Protein AF-A0A4Q5B1Y4-F1 (afdb_monomer_lite)

Organism: NCBI:txid1690

Sequence (265 aa):
MRESAARFIEQHARPLELAQYRVFFAEDDPNEVVEALLPFQNADGGFGHAREPDNWNPDSTPITTNDALLRLYDAGALDLNSDTAKRIAQYLLSGTEFDPHAMRWRFAVSGNIDHPHAIWWERHGDGIFGWNPTVSLATFLVCMHAEGPWETLLAEAFDTLEQSGASSGDELTCFVFAWELLNREQIGGIIDVDQSRTAIIRAIDATVCRDTTRYSTEYVTMPSTFFRSADSPFLVASFMPLIQADLETLPARQTPDGGFDISWQ

Structure (mmCIF, N/CA/C/O backbone):
data_AF-A0A4Q5B1Y4-F1
#
_entry.id   AF-A0A4Q5B1Y4-F1
#
loop_
_atom_site.group_PDB
_atom_site.id
_atom_site.type_symbol
_atom_site.label_atom_id
_atom_site.label_alt_id
_atom_site.label_comp_id
_atom_site.label_asym_id
_atom_site.label_entity_id
_atom_site.label_seq_id
_atom_site.pdbx_PDB_ins_code
_atom_site.Cartn_x
_atom_site.Cartn_y
_atom_site.Cartn_z
_atom_site.occupancy
_atom_site.B_iso_or_equiv
_atom_site.auth_seq_id
_atom_site.auth_comp_id
_atom_site.auth_asym_id
_atom_site.auth_atom_id
_atom_site.pdbx_PDB_model_num
ATOM 1 N N . MET A 1 1 ? 12.589 0.212 -25.191 1.00 72.12 1 MET A N 1
ATOM 2 C CA . MET A 1 1 ? 12.327 0.039 -23.750 1.00 72.12 1 MET A CA 1
ATOM 3 C C . MET A 1 1 ? 10.843 0.120 -23.421 1.00 72.12 1 MET A C 1
ATOM 5 O O . MET A 1 1 ? 10.289 -0.892 -23.023 1.00 72.12 1 MET A O 1
ATOM 9 N N . ARG A 1 2 ? 10.172 1.268 -23.625 1.00 80.81 2 ARG A N 1
ATOM 10 C CA . ARG A 1 2 ? 8.736 1.398 -23.303 1.00 80.81 2 ARG A CA 1
ATOM 11 C C . ARG A 1 2 ? 7.851 0.440 -24.111 1.00 80.81 2 ARG A C 1
ATOM 13 O O . ARG A 1 2 ? 7.041 -0.257 -23.527 1.00 80.81 2 ARG A O 1
ATOM 20 N N . GLU A 1 3 ? 8.067 0.328 -25.421 1.00 86.69 3 GLU A N 1
ATOM 21 C CA . GLU A 1 3 ? 7.302 -0.593 -26.285 1.00 86.69 3 GLU A CA 1
ATOM 22 C C . GLU A 1 3 ? 7.577 -2.081 -26.004 1.00 86.69 3 GLU A C 1
ATOM 24 O O . GLU A 1 3 ? 6.710 -2.928 -26.199 1.00 86.69 3 GLU A O 1
ATOM 29 N N . SER A 1 4 ? 8.792 -2.434 -25.569 1.00 92.56 4 SER A N 1
ATOM 30 C CA . SER A 1 4 ? 9.113 -3.804 -25.150 1.00 92.56 4 SER A CA 1
ATOM 31 C C . SER A 1 4 ? 8.465 -4.134 -23.805 1.00 92.56 4 SER A C 1
ATOM 33 O O . SER A 1 4 ? 7.845 -5.183 -23.698 1.00 92.56 4 SER A O 1
ATOM 35 N N . ALA A 1 5 ? 8.519 -3.217 -22.833 1.00 92.88 5 ALA A N 1
ATOM 36 C CA . ALA A 1 5 ? 7.860 -3.385 -21.536 1.00 92.88 5 ALA A CA 1
ATOM 37 C C . ALA A 1 5 ? 6.332 -3.460 -21.673 1.00 92.88 5 ALA A C 1
ATOM 39 O O . ALA A 1 5 ? 5.710 -4.344 -21.096 1.00 92.88 5 ALA A O 1
ATOM 40 N N . ALA A 1 6 ? 5.737 -2.583 -22.488 1.00 92.56 6 ALA A N 1
ATOM 41 C CA . ALA A 1 6 ? 4.307 -2.597 -22.791 1.00 92.56 6 ALA A CA 1
ATOM 42 C C . ALA A 1 6 ? 3.858 -3.959 -23.338 1.00 92.56 6 ALA A C 1
ATOM 44 O O . ALA A 1 6 ? 2.951 -4.576 -22.789 1.00 92.56 6 ALA A O 1
ATOM 45 N N . ARG A 1 7 ? 4.555 -4.475 -24.361 1.00 94.12 7 ARG A N 1
ATOM 46 C CA . ARG A 1 7 ? 4.253 -5.796 -24.931 1.00 94.12 7 ARG A CA 1
ATOM 47 C C . ARG A 1 7 ? 4.429 -6.927 -23.924 1.00 94.12 7 ARG A C 1
ATOM 49 O O . ARG A 1 7 ? 3.631 -7.856 -23.938 1.00 94.12 7 ARG A O 1
ATOM 56 N N . PHE A 1 8 ? 5.447 -6.858 -23.066 1.00 95.56 8 PHE A N 1
ATOM 57 C CA . PHE A 1 8 ? 5.643 -7.849 -22.011 1.00 95.56 8 PHE A CA 1
ATOM 58 C C . PHE A 1 8 ? 4.449 -7.868 -21.046 1.00 95.56 8 PHE A C 1
ATOM 60 O O . PHE A 1 8 ? 3.885 -8.929 -20.790 1.00 95.56 8 PHE A O 1
ATOM 67 N N . ILE A 1 9 ? 4.008 -6.697 -20.574 1.00 94.94 9 ILE A N 1
ATOM 68 C CA . ILE A 1 9 ? 2.838 -6.566 -19.694 1.00 94.94 9 ILE A CA 1
ATOM 69 C C . ILE A 1 9 ? 1.580 -7.103 -20.387 1.00 94.94 9 ILE A C 1
ATOM 71 O O . ILE A 1 9 ? 0.889 -7.947 -19.827 1.00 94.94 9 ILE A O 1
ATOM 75 N N . GLU A 1 10 ? 1.314 -6.692 -21.627 1.00 93.56 10 GLU A N 1
ATOM 76 C CA . GLU A 1 10 ? 0.146 -7.139 -22.402 1.00 93.56 10 GLU A CA 1
ATOM 77 C C . GLU A 1 10 ? 0.094 -8.662 -22.617 1.00 93.56 10 GLU A C 1
ATOM 79 O O . GLU A 1 10 ? -0.992 -9.220 -22.775 1.00 93.56 10 GLU A O 1
ATOM 84 N N . GLN A 1 11 ? 1.247 -9.337 -22.636 1.00 95.00 11 GLN A N 1
ATOM 85 C CA . GLN A 1 11 ? 1.349 -10.777 -22.895 1.00 95.00 11 GLN A CA 1
ATOM 86 C C . GLN A 1 11 ? 1.436 -11.634 -21.628 1.00 95.00 11 GLN A C 1
ATOM 88 O O . GLN A 1 11 ? 1.040 -12.800 -21.668 1.00 95.00 11 GLN A O 1
ATOM 93 N N . HIS A 1 12 ? 1.967 -11.089 -20.530 1.00 95.69 12 HIS A N 1
ATOM 94 C CA . HIS A 1 12 ? 2.363 -11.879 -19.359 1.00 95.69 12 HIS A CA 1
ATOM 95 C C . HIS A 1 12 ? 1.774 -11.402 -18.030 1.00 95.69 12 HIS A C 1
ATOM 97 O O . HIS A 1 12 ? 1.782 -12.173 -17.069 1.00 95.69 12 HIS A O 1
ATOM 103 N N . ALA A 1 13 ? 1.276 -10.166 -17.939 1.00 95.00 13 ALA A N 1
ATOM 104 C CA . ALA A 1 13 ? 0.721 -9.661 -16.690 1.00 95.00 13 ALA A CA 1
ATOM 105 C C . ALA A 1 13 ? -0.544 -10.428 -16.287 1.00 95.00 13 ALA A C 1
ATOM 107 O O . ALA A 1 13 ? -1.344 -10.854 -17.127 1.00 95.00 13 ALA A O 1
ATOM 108 N N . ARG A 1 14 ? -0.759 -10.568 -14.975 1.00 95.19 14 ARG A N 1
ATOM 109 C CA . ARG A 1 14 ? -2.052 -11.032 -14.464 1.00 95.19 14 ARG A CA 1
ATOM 110 C C . ARG A 1 14 ? -3.113 -9.971 -14.791 1.00 95.19 14 ARG A C 1
ATOM 112 O O . ARG A 1 14 ? -2.761 -8.805 -14.989 1.00 95.19 14 ARG A O 1
ATOM 119 N N . PRO A 1 15 ? -4.408 -10.332 -14.798 1.00 95.25 15 PRO A N 1
ATOM 120 C CA . PRO A 1 15 ? -5.477 -9.390 -15.132 1.00 95.25 15 PRO A CA 1
ATOM 121 C C . PRO A 1 15 ? -5.412 -8.065 -14.358 1.00 95.25 15 PRO A C 1
ATOM 123 O O . PRO A 1 15 ? -5.652 -7.012 -14.937 1.00 95.25 15 PRO A O 1
ATOM 126 N N . LEU A 1 16 ? -5.019 -8.109 -13.082 1.00 95.75 16 LEU A N 1
ATOM 127 C CA . LEU A 1 16 ? -4.901 -6.926 -12.236 1.00 95.75 16 LEU A CA 1
ATOM 128 C C . LEU A 1 16 ? -3.774 -5.978 -12.666 1.00 95.75 16 LEU A C 1
ATOM 130 O O . LEU A 1 16 ? -4.031 -4.796 -12.877 1.00 95.75 16 LEU A O 1
ATOM 134 N N . GLU A 1 17 ? -2.539 -6.466 -12.824 1.00 95.19 17 GLU A N 1
ATOM 135 C CA . GLU A 1 17 ? -1.433 -5.619 -13.295 1.00 95.19 17 GLU A CA 1
ATOM 136 C C . GLU A 1 17 ? -1.678 -5.092 -14.718 1.00 95.19 17 GLU A C 1
ATOM 138 O O . GLU A 1 17 ? -1.293 -3.964 -15.026 1.00 95.19 17 GLU A O 1
ATOM 143 N N . LEU A 1 18 ? -2.352 -5.870 -15.575 1.00 95.25 18 LEU A N 1
ATOM 144 C CA . LEU A 1 18 ? -2.746 -5.414 -16.908 1.00 95.25 18 LEU A CA 1
ATOM 145 C C . LEU A 1 18 ? -3.760 -4.261 -16.840 1.00 95.25 18 LEU A C 1
ATOM 147 O O . LEU A 1 18 ? -3.587 -3.265 -17.542 1.00 95.25 18 LEU A O 1
ATOM 151 N N . ALA A 1 19 ? -4.782 -4.373 -15.986 1.00 95.62 19 ALA A N 1
ATOM 152 C CA . ALA A 1 19 ? -5.759 -3.308 -15.761 1.00 95.62 19 ALA A CA 1
ATOM 153 C C . ALA A 1 19 ? -5.089 -2.043 -15.201 1.00 95.62 19 ALA A C 1
ATOM 155 O O . ALA A 1 19 ? -5.319 -0.945 -15.699 1.00 95.62 19 ALA A O 1
ATOM 156 N N . GLN A 1 20 ? -4.179 -2.186 -14.232 1.00 94.12 20 GLN A N 1
ATOM 157 C CA . GLN A 1 20 ? -3.415 -1.053 -13.703 1.00 94.12 20 GLN A CA 1
ATOM 158 C C . GLN A 1 20 ? -2.571 -0.378 -14.788 1.00 94.12 20 GLN A C 1
ATOM 160 O O . GLN A 1 20 ? -2.594 0.843 -14.912 1.00 94.12 20 GLN A O 1
ATOM 165 N N . TYR A 1 21 ? -1.856 -1.152 -15.611 1.00 93.62 21 TYR A N 1
ATOM 166 C CA . TYR A 1 21 ? -1.080 -0.608 -16.726 1.00 93.62 21 TYR A CA 1
ATOM 167 C C . TYR A 1 21 ? -1.946 0.220 -17.685 1.00 93.62 21 TYR A C 1
ATOM 169 O O . TYR A 1 21 ? -1.545 1.315 -18.083 1.00 93.62 21 TYR A O 1
ATOM 177 N N . ARG A 1 22 ? -3.142 -0.271 -18.022 1.00 92.31 22 ARG A N 1
ATOM 178 C CA . ARG A 1 22 ? -4.099 0.448 -18.871 1.00 92.31 22 ARG A CA 1
ATOM 179 C C . ARG A 1 22 ? -4.566 1.755 -18.245 1.00 92.31 22 ARG A C 1
ATOM 181 O O . ARG A 1 22 ? -4.483 2.793 -18.890 1.00 92.31 22 ARG A O 1
ATOM 188 N N . VAL A 1 23 ? -4.951 1.739 -16.973 1.00 91.88 23 VAL A N 1
ATOM 189 C CA . VAL A 1 23 ? -5.357 2.961 -16.263 1.00 91.88 23 VAL A CA 1
ATOM 190 C C . VAL A 1 23 ? -4.216 3.987 -16.231 1.00 91.88 23 VAL A C 1
ATOM 192 O O . VAL A 1 23 ? -4.425 5.155 -16.546 1.00 91.88 23 VAL A O 1
ATOM 195 N N . PHE A 1 24 ? -2.984 3.560 -15.934 1.00 88.62 24 PHE A N 1
ATOM 196 C CA . PHE A 1 24 ? -1.847 4.480 -15.813 1.00 88.62 24 PHE A CA 1
ATOM 197 C C . PHE A 1 24 ? -1.325 5.037 -17.140 1.00 88.62 24 PHE A C 1
ATOM 199 O O . PHE A 1 24 ? -0.807 6.153 -17.165 1.00 88.62 24 PHE A O 1
ATOM 206 N N . PHE A 1 25 ? -1.388 4.266 -18.229 1.00 86.81 25 PHE A N 1
ATOM 207 C CA . PHE A 1 25 ? -0.719 4.628 -19.485 1.00 86.81 25 PHE A CA 1
ATOM 208 C C . PHE A 1 25 ? -1.641 4.756 -20.696 1.00 86.81 25 PHE A C 1
ATOM 210 O O . PHE A 1 25 ? -1.203 5.325 -21.699 1.00 86.81 25 PHE A O 1
ATOM 217 N N . ALA A 1 26 ? -2.863 4.230 -20.623 1.00 75.50 26 ALA A N 1
ATOM 218 C CA . ALA A 1 26 ? -3.863 4.286 -21.686 1.00 75.50 26 ALA A CA 1
ATOM 219 C C . ALA A 1 26 ? -5.092 5.143 -21.324 1.00 75.50 26 ALA A C 1
ATOM 221 O O . ALA A 1 26 ? -5.954 5.311 -22.180 1.00 75.50 26 ALA A O 1
ATOM 222 N N . GLU A 1 27 ? -5.137 5.729 -20.117 1.00 75.62 27 GLU A N 1
ATOM 223 C CA . GLU A 1 27 ? -6.248 6.571 -19.628 1.00 75.62 27 GLU A CA 1
ATOM 224 C C . GLU A 1 27 ? -7.611 5.844 -19.650 1.00 75.62 27 GLU A C 1
ATOM 226 O O . GLU A 1 27 ? -8.659 6.459 -19.854 1.00 75.62 27 GLU A O 1
ATOM 231 N N . ASP A 1 28 ? -7.584 4.523 -19.443 1.00 83.56 28 ASP A N 1
ATOM 232 C CA . ASP A 1 28 ? -8.778 3.675 -19.359 1.00 83.56 28 ASP A CA 1
ATOM 233 C C . ASP A 1 28 ? -9.526 3.849 -18.019 1.00 83.56 28 ASP A C 1
ATOM 235 O O . ASP A 1 28 ? -9.040 4.486 -17.080 1.00 83.56 28 ASP A O 1
ATOM 239 N N . ASP A 1 29 ? -10.735 3.282 -17.932 1.00 90.62 29 ASP A N 1
ATOM 240 C CA . ASP A 1 29 ? -11.618 3.392 -16.765 1.00 90.62 29 ASP A CA 1
ATOM 241 C C . ASP A 1 29 ? -10.994 2.734 -15.510 1.00 90.62 29 ASP A C 1
ATOM 243 O O . ASP A 1 29 ? -10.767 1.517 -15.511 1.00 90.62 29 ASP A O 1
ATOM 247 N N . PRO A 1 30 ? -10.783 3.482 -14.403 1.00 92.56 30 PRO A N 1
ATOM 248 C CA . PRO A 1 30 ? -10.354 2.933 -13.113 1.00 92.56 30 PRO A CA 1
ATOM 249 C C . PRO A 1 30 ? -11.170 1.731 -12.616 1.00 92.56 30 PRO A C 1
ATOM 251 O O . PRO A 1 30 ? -10.648 0.900 -11.868 1.00 92.56 30 PRO A O 1
ATOM 254 N N . ASN A 1 31 ? -12.432 1.590 -13.039 1.00 91.69 31 ASN A N 1
ATOM 255 C CA . ASN A 1 31 ? -13.266 0.442 -12.681 1.00 91.69 31 ASN A CA 1
ATOM 256 C C . ASN A 1 31 ? -12.703 -0.904 -13.166 1.00 91.69 31 ASN A C 1
ATOM 258 O O . ASN A 1 31 ? -12.958 -1.913 -12.507 1.00 91.69 31 ASN A O 1
ATOM 262 N N . GLU A 1 32 ? -11.889 -0.949 -14.232 1.00 94.38 32 GLU A N 1
ATOM 263 C CA . GLU A 1 32 ? -11.237 -2.198 -14.670 1.00 94.38 32 GLU A CA 1
ATOM 264 C C . GLU A 1 32 ? -10.367 -2.804 -13.554 1.00 94.38 32 GLU A C 1
ATOM 266 O O . GLU A 1 32 ? -10.284 -4.026 -13.406 1.00 94.38 32 GLU A O 1
ATOM 271 N N . VAL A 1 33 ? -9.755 -1.962 -12.712 1.00 96.31 33 VAL A N 1
ATOM 272 C CA . VAL A 1 33 ? -8.953 -2.413 -11.564 1.00 96.31 33 VAL A CA 1
ATOM 273 C C . VAL A 1 33 ? -9.840 -3.003 -10.469 1.00 96.31 33 VAL A C 1
ATOM 275 O O . VAL A 1 33 ? -9.468 -4.007 -9.860 1.00 96.31 33 VAL A O 1
ATOM 278 N N . VAL A 1 34 ? -11.029 -2.436 -10.242 1.00 96.38 34 VAL A N 1
ATOM 279 C CA . VAL A 1 34 ? -12.008 -2.995 -9.296 1.00 96.38 34 VAL A CA 1
ATOM 280 C C . VAL A 1 34 ? -12.442 -4.380 -9.762 1.00 96.38 34 VAL A C 1
ATOM 282 O O . VAL A 1 34 ? -12.366 -5.337 -8.994 1.00 96.38 34 VAL A O 1
ATOM 285 N N . GLU A 1 35 ? -12.847 -4.507 -11.026 1.00 96.31 35 GLU A N 1
ATOM 286 C CA . GLU A 1 35 ? -13.294 -5.775 -11.608 1.00 96.31 35 GLU A CA 1
ATOM 287 C C . GLU A 1 35 ? -12.209 -6.854 -11.534 1.00 96.31 35 GLU A C 1
ATOM 289 O O . GLU A 1 35 ? -12.493 -7.993 -11.157 1.00 96.31 35 GLU A O 1
ATOM 294 N N . ALA A 1 36 ? -10.956 -6.492 -11.819 1.00 96.94 36 ALA A N 1
ATOM 295 C CA . ALA A 1 36 ? -9.822 -7.404 -11.729 1.00 96.94 36 ALA A CA 1
ATOM 296 C C . ALA A 1 36 ? -9.457 -7.796 -10.283 1.00 96.94 36 ALA A C 1
ATOM 298 O O . ALA A 1 36 ? -8.851 -8.850 -10.079 1.00 96.94 36 ALA A O 1
ATOM 299 N N . LEU A 1 37 ? -9.820 -6.983 -9.282 1.00 96.94 37 LEU A N 1
ATOM 300 C CA . LEU A 1 37 ? -9.603 -7.278 -7.862 1.00 96.94 37 LEU A CA 1
ATOM 301 C C . LEU A 1 37 ? -10.660 -8.213 -7.270 1.00 96.94 37 LEU A C 1
ATOM 303 O O . LEU A 1 37 ? -10.334 -9.010 -6.391 1.00 96.94 37 LEU A O 1
ATOM 307 N N . LEU A 1 38 ? -11.911 -8.139 -7.729 1.00 96.56 38 LEU A N 1
ATOM 308 C CA . LEU A 1 38 ? -13.027 -8.889 -7.139 1.00 96.56 38 LEU A CA 1
ATOM 309 C C . LEU A 1 38 ? -12.792 -10.406 -6.994 1.00 96.56 38 LEU A C 1
ATOM 311 O O . LEU A 1 38 ? -13.184 -10.940 -5.954 1.00 96.56 38 LEU A O 1
ATOM 315 N N . PRO A 1 39 ? -12.142 -11.118 -7.940 1.00 97.38 39 PRO A N 1
ATOM 316 C CA . PRO A 1 39 ? -11.848 -12.546 -7.786 1.00 97.38 39 PRO A CA 1
ATOM 317 C C . PRO A 1 39 ? -10.971 -12.895 -6.576 1.00 97.38 39 PRO A C 1
ATOM 319 O O . PRO A 1 39 ? -10.947 -14.049 -6.160 1.00 97.38 39 PRO A O 1
ATOM 322 N N . PHE A 1 40 ? -10.255 -11.918 -6.019 1.00 98.00 40 PHE A N 1
ATOM 323 C CA . PHE A 1 40 ? -9.389 -12.093 -4.858 1.00 98.00 40 PHE A CA 1
ATOM 324 C C . PHE A 1 40 ? -10.071 -11.741 -3.526 1.00 98.00 40 PHE A C 1
ATOM 326 O O . PHE A 1 40 ? -9.478 -11.971 -2.471 1.00 98.00 40 PHE A O 1
ATOM 333 N N . GLN A 1 41 ? -11.283 -11.168 -3.551 1.00 98.38 41 GLN A N 1
ATOM 334 C CA . GLN A 1 41 ? -12.001 -10.759 -2.344 1.00 98.38 41 GLN A CA 1
ATOM 335 C C . GLN A 1 41 ? -12.838 -11.911 -1.775 1.00 98.38 41 GLN A C 1
ATOM 337 O O . GLN A 1 41 ? -13.814 -12.361 -2.384 1.00 98.38 41 GLN A O 1
ATOM 342 N N . ASN A 1 42 ? -12.515 -12.329 -0.557 1.00 98.62 42 ASN A N 1
ATOM 343 C CA . ASN A 1 42 ? -13.207 -13.389 0.163 1.00 98.62 42 ASN A CA 1
ATOM 344 C C . ASN A 1 42 ? -14.582 -12.955 0.688 1.00 98.62 42 ASN A C 1
ATOM 346 O O . ASN A 1 42 ? -14.943 -11.774 0.730 1.00 98.62 42 ASN A O 1
ATOM 350 N N . ALA A 1 43 ? -15.377 -13.937 1.118 1.00 98.00 43 ALA A N 1
ATOM 351 C CA . ALA A 1 43 ? -16.727 -13.713 1.638 1.00 98.00 43 ALA A CA 1
ATOM 352 C C . ALA A 1 43 ? -16.764 -12.820 2.895 1.00 98.00 43 ALA A C 1
ATOM 354 O O . ALA A 1 43 ? -17.755 -12.126 3.113 1.00 98.00 43 ALA A O 1
ATOM 355 N N . ASP A 1 44 ? -15.693 -12.810 3.692 1.00 98.12 44 ASP A N 1
ATOM 356 C CA . ASP A 1 44 ? -15.535 -11.941 4.867 1.00 98.12 44 ASP A CA 1
ATOM 357 C C . ASP A 1 44 ? -15.188 -10.482 4.514 1.00 98.12 44 ASP A C 1
ATOM 359 O O . ASP A 1 44 ? -15.255 -9.612 5.379 1.00 98.12 44 ASP A O 1
ATOM 363 N N . GLY A 1 45 ? -14.877 -10.216 3.241 1.00 98.44 45 GLY A N 1
ATOM 364 C CA . GLY A 1 45 ? -14.563 -8.901 2.691 1.00 98.44 45 GLY A CA 1
ATOM 365 C C . GLY A 1 45 ? -13.072 -8.576 2.593 1.00 98.44 45 GLY A C 1
ATOM 366 O O . GLY A 1 45 ? -12.725 -7.588 1.939 1.00 98.44 45 GLY A O 1
ATOM 367 N N . GLY A 1 46 ? -12.203 -9.405 3.177 1.00 98.50 46 GLY A N 1
ATOM 368 C CA . GLY A 1 46 ? -10.755 -9.291 3.033 1.00 98.50 46 GLY A CA 1
ATOM 369 C C . GLY A 1 46 ? -10.265 -9.906 1.723 1.00 98.50 46 GLY A C 1
ATOM 370 O O . GLY A 1 46 ? -11.052 -10.423 0.927 1.00 98.50 46 GLY A O 1
ATOM 371 N N . PHE A 1 47 ? -8.959 -9.824 1.480 1.00 98.56 47 PHE A N 1
ATOM 372 C CA . PHE A 1 47 ? -8.336 -10.316 0.249 1.00 98.56 47 PHE A CA 1
ATOM 373 C C . PHE A 1 47 ? -7.316 -11.423 0.517 1.00 98.56 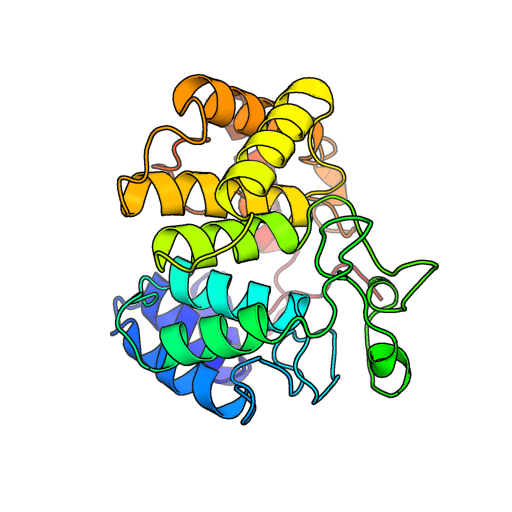47 PHE A C 1
ATOM 375 O O . PHE A 1 47 ? -6.569 -11.356 1.493 1.00 98.56 47 PHE A O 1
ATOM 382 N N . GLY A 1 48 ? -7.264 -12.390 -0.401 1.00 97.31 48 GLY A N 1
ATOM 383 C CA . GLY A 1 48 ? -6.355 -13.540 -0.395 1.00 97.31 48 GLY A CA 1
ATOM 384 C C . GLY A 1 48 ? -6.061 -14.026 -1.820 1.00 97.31 48 GLY A C 1
ATOM 385 O O . GLY A 1 48 ? -6.042 -13.240 -2.763 1.00 97.31 48 GLY A O 1
ATOM 386 N N . HIS A 1 49 ? -5.852 -15.328 -1.998 1.00 96.50 49 HIS A N 1
ATOM 387 C CA . HIS A 1 49 ? -5.722 -16.003 -3.303 1.00 96.50 49 HIS A CA 1
ATOM 388 C C . HIS A 1 49 ? -4.532 -15.537 -4.160 1.00 96.50 49 HIS A C 1
ATOM 390 O O . HIS A 1 49 ? -4.680 -15.282 -5.355 1.00 96.50 49 HIS A O 1
ATOM 396 N N . ALA A 1 50 ? -3.340 -15.443 -3.559 1.00 93.62 50 ALA A N 1
ATOM 397 C CA . ALA A 1 50 ? -2.114 -15.000 -4.241 1.00 93.62 50 ALA A CA 1
ATOM 398 C C . ALA A 1 50 ? -2.211 -13.589 -4.844 1.00 93.62 50 ALA A C 1
ATOM 400 O O . ALA A 1 50 ? -1.516 -13.250 -5.805 1.00 93.62 50 ALA A O 1
ATOM 401 N N . ARG A 1 51 ? -3.110 -12.760 -4.309 1.00 94.94 51 ARG A N 1
ATOM 402 C CA . ARG A 1 51 ? -3.315 -11.394 -4.783 1.00 94.94 51 ARG A CA 1
ATOM 403 C C . ARG A 1 51 ? -2.074 -10.532 -4.556 1.00 94.94 51 ARG A C 1
ATOM 405 O O . ARG A 1 51 ? -1.626 -9.872 -5.495 1.00 94.94 51 ARG A O 1
ATOM 412 N N . GLU A 1 52 ? -1.485 -10.645 -3.368 1.00 92.44 52 GLU A N 1
ATOM 413 C CA . GLU A 1 52 ? -0.084 -10.294 -3.128 1.00 92.44 52 GLU A CA 1
ATOM 414 C C . GLU A 1 52 ? 0.788 -11.394 -3.778 1.00 92.44 52 GLU A C 1
ATOM 416 O O . GLU A 1 52 ? 0.719 -12.545 -3.340 1.00 92.44 52 GLU A O 1
ATOM 421 N N . PRO A 1 53 ? 1.498 -11.117 -4.892 1.00 90.31 53 PRO A N 1
ATOM 422 C CA . PRO A 1 53 ? 2.109 -12.147 -5.741 1.00 90.31 53 PRO A CA 1
ATOM 423 C C . PRO A 1 53 ? 3.126 -13.059 -5.045 1.00 90.31 53 PRO A C 1
ATOM 425 O O . PRO A 1 53 ? 3.331 -14.188 -5.501 1.00 90.31 53 PRO A O 1
ATOM 428 N N . ASP A 1 54 ? 3.753 -12.599 -3.967 1.00 92.69 54 ASP A N 1
ATOM 429 C CA . ASP A 1 54 ? 4.741 -13.356 -3.199 1.00 92.69 54 ASP A CA 1
ATOM 430 C C . ASP A 1 54 ? 4.149 -14.043 -1.946 1.00 92.69 54 ASP A C 1
ATOM 432 O O . ASP A 1 54 ? 4.898 -14.637 -1.172 1.00 92.69 54 ASP A O 1
ATOM 436 N N . ASN A 1 55 ? 2.818 -14.037 -1.766 1.00 95.25 55 ASN A N 1
ATOM 437 C CA . ASN A 1 55 ? 2.109 -14.775 -0.714 1.00 95.25 55 ASN A CA 1
ATOM 438 C C . ASN A 1 55 ? 0.838 -15.460 -1.240 1.00 95.25 55 ASN A C 1
ATOM 440 O O . ASN A 1 55 ? -0.172 -14.816 -1.517 1.00 95.25 55 ASN A O 1
ATOM 444 N N . TRP A 1 56 ? 0.852 -16.792 -1.324 1.00 96.50 56 TRP A N 1
ATOM 445 C CA . TRP A 1 56 ? -0.239 -17.575 -1.916 1.00 96.50 56 TRP A CA 1
ATOM 446 C C . TRP A 1 56 ? -1.320 -18.000 -0.922 1.00 96.50 56 TRP A C 1
ATOM 448 O O . TRP A 1 56 ? -2.172 -18.824 -1.266 1.00 96.50 56 TRP A O 1
ATOM 458 N N . ASN A 1 57 ? -1.309 -17.449 0.292 1.00 97.31 57 ASN A N 1
ATOM 459 C CA . ASN A 1 57 ? -2.357 -17.691 1.270 1.00 97.31 57 ASN A CA 1
ATOM 460 C C . ASN A 1 57 ? -3.746 -17.348 0.671 1.00 97.31 57 ASN A C 1
ATOM 462 O O . ASN A 1 57 ? -3.960 -16.222 0.204 1.00 97.31 57 ASN A O 1
ATOM 466 N N . PRO A 1 58 ? -4.686 -18.314 0.597 1.00 97.75 58 PRO A N 1
ATOM 467 C CA . PRO A 1 58 ? -6.026 -18.077 0.077 1.00 97.75 58 PRO A CA 1
ATOM 468 C C . PRO A 1 58 ? -6.902 -17.286 1.055 1.00 97.75 58 PRO A C 1
ATOM 470 O O . PRO A 1 58 ? -7.859 -16.647 0.617 1.00 97.75 58 PRO A O 1
ATOM 473 N N . ASP A 1 59 ? -6.581 -17.314 2.346 1.00 98.12 59 ASP A N 1
ATOM 474 C CA . ASP A 1 59 ? -7.369 -16.661 3.380 1.00 98.12 59 ASP A CA 1
ATOM 475 C C . ASP A 1 59 ? -7.135 -15.148 3.395 1.00 98.12 59 ASP A C 1
ATOM 477 O O . ASP A 1 59 ? -6.116 -14.629 2.930 1.00 98.12 59 ASP A O 1
ATOM 481 N N . SER A 1 60 ? -8.102 -14.423 3.952 1.00 98.44 60 SER A N 1
ATOM 482 C CA . SER A 1 60 ? -8.011 -12.977 4.111 1.00 98.44 60 SER A CA 1
ATOM 483 C C . SER A 1 60 ? -6.942 -12.597 5.127 1.00 98.44 60 SER A C 1
ATOM 485 O O . SER A 1 60 ? -7.061 -12.914 6.313 1.00 98.44 60 SER A O 1
ATOM 487 N N . THR A 1 61 ? -5.936 -11.838 4.692 1.00 98.19 61 THR A N 1
ATOM 488 C CA . THR A 1 61 ? -4.902 -11.296 5.587 1.00 98.19 61 THR A CA 1
ATOM 489 C C . THR A 1 61 ? -4.905 -9.763 5.589 1.00 98.19 61 THR A C 1
ATOM 491 O O . THR A 1 61 ? -5.296 -9.146 4.585 1.00 98.19 61 THR A O 1
ATOM 494 N N . PRO A 1 62 ? -4.444 -9.110 6.678 1.00 98.25 62 PRO A N 1
ATOM 495 C CA . PRO A 1 62 ? -4.361 -7.655 6.713 1.00 98.25 62 PRO A CA 1
ATOM 496 C C . PRO A 1 62 ? -3.442 -7.098 5.629 1.00 98.25 62 PRO A C 1
ATOM 498 O O . PRO A 1 62 ? -3.785 -6.098 5.006 1.00 98.25 62 PRO A O 1
ATOM 501 N N . ILE A 1 63 ? -2.310 -7.757 5.356 1.00 97.56 63 ILE A N 1
ATOM 502 C CA . ILE A 1 63 ? -1.350 -7.272 4.361 1.00 97.56 63 ILE A CA 1
ATOM 503 C C . ILE A 1 63 ? -1.874 -7.417 2.930 1.00 97.56 63 ILE A C 1
ATOM 505 O O . ILE A 1 63 ? -1.788 -6.474 2.147 1.00 97.56 63 ILE A O 1
ATOM 509 N N . THR A 1 64 ? -2.520 -8.539 2.600 1.00 98.19 64 THR A N 1
ATOM 510 C CA . THR A 1 64 ? -3.097 -8.741 1.264 1.00 98.19 64 THR A CA 1
ATOM 511 C C . THR A 1 64 ? -4.285 -7.810 1.022 1.00 98.19 64 THR A C 1
ATOM 513 O O . THR A 1 64 ? -4.467 -7.322 -0.097 1.00 98.19 64 THR A O 1
ATOM 516 N N . THR A 1 65 ? -5.060 -7.513 2.070 1.00 98.69 65 THR A N 1
ATOM 517 C CA . THR A 1 65 ? -6.136 -6.511 2.038 1.00 98.69 65 THR A CA 1
ATOM 518 C C . THR A 1 65 ? -5.581 -5.091 1.907 1.00 98.69 65 THR A C 1
ATOM 520 O O . THR A 1 65 ? -6.127 -4.291 1.149 1.00 98.69 65 THR A O 1
ATOM 523 N N . ASN A 1 66 ? -4.470 -4.784 2.581 1.00 98.56 66 ASN A N 1
ATOM 524 C CA . ASN A 1 66 ? -3.787 -3.500 2.464 1.00 98.56 66 ASN A CA 1
ATOM 525 C C . ASN A 1 66 ? -3.261 -3.250 1.050 1.00 98.56 66 ASN A C 1
ATOM 527 O O . ASN A 1 66 ? -3.566 -2.213 0.473 1.00 98.56 66 ASN A O 1
ATOM 531 N N . ASP A 1 67 ? -2.537 -4.198 0.446 1.00 97.81 67 ASP A N 1
ATOM 532 C CA . ASP A 1 67 ? -2.079 -4.003 -0.934 1.00 97.81 67 ASP A CA 1
ATOM 533 C C . ASP A 1 67 ? -3.314 -3.852 -1.869 1.00 97.81 67 ASP A C 1
ATOM 535 O O . ASP A 1 67 ? -3.262 -3.112 -2.847 1.00 97.81 67 ASP A O 1
ATOM 539 N N . ALA A 1 68 ? -4.484 -4.459 -1.590 1.00 98.00 68 ALA A N 1
ATOM 540 C CA . ALA A 1 68 ? -5.675 -4.300 -2.444 1.00 98.00 68 ALA A CA 1
ATOM 541 C C . ALA A 1 68 ? -6.229 -2.874 -2.359 1.00 98.00 68 ALA A C 1
ATOM 543 O O . ALA A 1 68 ? -6.538 -2.260 -3.382 1.00 98.00 68 ALA A O 1
ATOM 544 N N . LEU A 1 69 ? -6.279 -2.334 -1.142 1.00 98.19 69 LEU A N 1
ATOM 545 C CA . LEU A 1 69 ? -6.612 -0.944 -0.867 1.00 98.19 69 LEU A CA 1
ATOM 546 C C . LEU A 1 69 ? -5.648 0.027 -1.569 1.00 98.19 69 LEU A C 1
ATOM 548 O O . LEU A 1 69 ? -6.112 0.957 -2.230 1.00 98.19 69 LEU A O 1
ATOM 552 N N . LEU A 1 70 ? -4.334 -0.204 -1.474 1.00 96.88 70 LEU A N 1
ATOM 553 C CA . LEU A 1 70 ? -3.328 0.639 -2.128 1.00 96.88 70 LEU A CA 1
ATOM 554 C C . LEU A 1 70 ? -3.496 0.631 -3.649 1.00 96.88 70 LEU A C 1
ATOM 556 O O . LEU A 1 70 ? -3.499 1.687 -4.268 1.00 96.88 70 LEU A O 1
ATOM 560 N N . ARG A 1 71 ? -3.754 -0.528 -4.262 1.00 96.12 71 ARG A N 1
ATOM 561 C CA . ARG A 1 71 ? -3.983 -0.599 -5.713 1.00 96.12 71 ARG A CA 1
ATOM 562 C C . ARG A 1 71 ? -5.244 0.109 -6.177 1.00 96.12 71 ARG A C 1
ATOM 564 O O . ARG A 1 71 ? -5.220 0.734 -7.236 1.00 96.12 71 ARG A O 1
ATOM 571 N N . LEU A 1 72 ? -6.329 0.021 -5.405 1.00 97.06 72 LEU A N 1
ATOM 572 C CA . LEU A 1 72 ? -7.540 0.800 -5.670 1.00 97.06 72 LEU A CA 1
ATOM 573 C C . LEU A 1 72 ? -7.238 2.295 -5.598 1.00 97.06 72 LEU A C 1
ATOM 575 O O . LEU A 1 72 ? -7.678 3.052 -6.458 1.00 97.06 72 LEU A O 1
ATOM 579 N N . TYR A 1 73 ? -6.488 2.722 -4.583 1.00 96.44 73 TYR A N 1
ATOM 580 C CA . TYR A 1 73 ? -6.114 4.120 -4.423 1.00 96.44 73 TYR A CA 1
ATOM 581 C C . TYR A 1 73 ? -5.255 4.619 -5.582 1.00 96.44 73 TYR A C 1
ATOM 583 O O . TYR A 1 73 ? -5.596 5.622 -6.205 1.00 96.44 73 TYR A O 1
ATOM 591 N N . ASP A 1 74 ? -4.203 3.874 -5.910 1.00 93.50 74 ASP A N 1
ATOM 592 C CA . ASP A 1 74 ? -3.243 4.225 -6.950 1.00 93.50 74 ASP A CA 1
ATOM 593 C C . ASP A 1 74 ? -3.903 4.344 -8.324 1.00 93.50 74 ASP A C 1
ATOM 595 O O . ASP A 1 74 ? -3.587 5.251 -9.087 1.00 93.50 74 ASP A O 1
ATOM 599 N N . ALA A 1 75 ? -4.853 3.459 -8.631 1.00 93.94 75 ALA A N 1
ATOM 600 C CA . ALA A 1 75 ? -5.615 3.504 -9.874 1.00 93.94 75 ALA A CA 1
ATOM 601 C C . ALA A 1 75 ? -6.689 4.610 -9.903 1.00 93.94 75 ALA A C 1
ATOM 603 O O . ALA A 1 75 ? -7.384 4.752 -10.904 1.00 93.94 75 ALA A O 1
ATOM 604 N N . GLY A 1 76 ? -6.890 5.361 -8.813 1.00 93.88 76 GLY A N 1
ATOM 605 C CA . GLY A 1 76 ? -8.007 6.304 -8.688 1.00 93.88 76 GLY A CA 1
ATOM 606 C C . GLY A 1 76 ? -9.378 5.621 -8.578 1.00 93.88 76 GLY A C 1
ATOM 607 O O . GLY A 1 76 ? -10.404 6.260 -8.792 1.00 93.88 76 GLY A O 1
ATOM 608 N N . ALA A 1 77 ? -9.402 4.332 -8.239 1.00 95.81 77 ALA A N 1
ATOM 609 C CA . ALA A 1 77 ? -10.586 3.477 -8.174 1.00 95.81 77 ALA A CA 1
ATOM 610 C C . ALA A 1 77 ? -11.157 3.313 -6.750 1.00 95.81 77 ALA A C 1
ATOM 612 O O . ALA A 1 77 ? -12.189 2.667 -6.557 1.00 95.81 77 ALA A O 1
ATOM 613 N N . LEU A 1 78 ? -10.491 3.863 -5.726 1.00 97.31 78 LEU A N 1
ATOM 614 C CA . LEU A 1 78 ? -10.969 3.801 -4.344 1.00 97.31 78 LEU A CA 1
ATOM 615 C C . LEU A 1 78 ? -12.146 4.761 -4.109 1.00 97.31 78 LEU A C 1
ATOM 617 O O . LEU A 1 78 ? -11.945 5.903 -3.684 1.00 97.31 78 LEU A O 1
ATOM 621 N N . ASP A 1 79 ? -13.361 4.256 -4.317 1.00 97.06 79 ASP A N 1
ATOM 622 C CA . ASP A 1 79 ? -14.614 4.870 -3.865 1.00 97.06 79 ASP A CA 1
ATOM 623 C C . ASP A 1 79 ? -15.024 4.319 -2.489 1.00 97.06 79 ASP A C 1
ATOM 625 O O . ASP A 1 79 ? -15.389 3.147 -2.353 1.00 97.06 79 ASP A O 1
ATOM 629 N N . LEU A 1 80 ? -15.006 5.184 -1.472 1.00 96.38 80 LEU A N 1
ATOM 630 C CA . LEU A 1 80 ? -15.373 4.859 -0.089 1.00 96.38 80 LEU A CA 1
ATOM 631 C C . LEU A 1 80 ? -16.858 4.475 0.069 1.00 96.38 80 LEU A C 1
ATOM 633 O O . LEU A 1 80 ? -17.232 3.804 1.027 1.00 96.38 80 LEU A O 1
ATOM 637 N N . ASN A 1 81 ? -17.722 4.835 -0.884 1.00 96.44 81 ASN A N 1
ATOM 638 C CA . ASN A 1 81 ? -19.135 4.453 -0.862 1.00 96.44 81 ASN A CA 1
ATOM 639 C C . ASN A 1 81 ? -19.415 3.116 -1.564 1.00 96.44 81 ASN A C 1
ATOM 641 O O . ASN A 1 81 ? -20.541 2.605 -1.473 1.00 96.44 81 ASN A O 1
ATOM 645 N N . SER A 1 82 ? -18.419 2.539 -2.239 1.00 97.19 82 SER A N 1
ATOM 646 C CA . SER A 1 82 ? -18.563 1.290 -2.986 1.00 97.19 82 SER A CA 1
ATOM 647 C C . SER A 1 82 ? -18.802 0.082 -2.076 1.00 97.19 82 SER A C 1
ATOM 649 O O . SER A 1 82 ? -18.418 0.053 -0.902 1.00 97.19 82 SER A O 1
ATOM 651 N N . ASP A 1 83 ? -19.413 -0.964 -2.633 1.00 97.00 83 ASP A N 1
ATOM 652 C CA . ASP A 1 83 ? -19.587 -2.237 -1.926 1.00 97.00 83 ASP A CA 1
ATOM 653 C C . ASP A 1 83 ? -18.240 -2.901 -1.611 1.00 97.00 83 ASP A C 1
ATOM 655 O O . ASP A 1 83 ? -18.081 -3.497 -0.546 1.00 97.00 83 ASP A O 1
ATOM 659 N N . THR A 1 84 ? -17.242 -2.741 -2.485 1.00 97.50 84 THR A N 1
ATOM 660 C CA . THR A 1 84 ? -15.875 -3.224 -2.254 1.00 97.50 84 THR A CA 1
ATOM 661 C C . THR A 1 84 ? -15.267 -2.581 -1.008 1.00 97.50 84 THR A C 1
ATOM 663 O O . THR A 1 84 ? -14.791 -3.304 -0.132 1.00 97.50 84 THR A O 1
ATOM 666 N N . ALA A 1 85 ? -15.342 -1.250 -0.877 1.00 98.25 85 ALA A N 1
ATOM 667 C CA . ALA A 1 85 ? -14.833 -0.527 0.290 1.00 98.25 85 ALA A CA 1
ATOM 668 C C . ALA A 1 85 ? -15.577 -0.918 1.577 1.00 98.25 85 ALA A C 1
ATOM 670 O O . ALA A 1 85 ? -14.956 -1.224 2.595 1.00 98.25 85 ALA A O 1
ATOM 671 N N . LYS A 1 86 ? -16.911 -1.009 1.532 1.00 98.62 86 LYS A N 1
ATOM 672 C CA . LYS A 1 86 ? -17.714 -1.459 2.683 1.00 98.62 86 LYS A CA 1
ATOM 673 C C . LYS A 1 86 ? -17.339 -2.869 3.142 1.00 98.62 86 LYS A C 1
ATOM 675 O O . LYS A 1 86 ? -17.265 -3.118 4.343 1.00 98.62 86 LYS A O 1
ATOM 680 N N . ARG A 1 87 ? -17.068 -3.783 2.207 1.00 98.62 87 ARG A N 1
ATOM 681 C CA . ARG A 1 87 ? -16.616 -5.148 2.516 1.00 98.62 87 ARG A CA 1
ATOM 682 C C . ARG A 1 87 ? -15.206 -5.171 3.109 1.00 98.62 87 ARG A C 1
ATOM 684 O O . ARG A 1 87 ? -14.988 -5.893 4.076 1.00 98.62 87 ARG A O 1
ATOM 691 N N . ILE A 1 88 ? -14.282 -4.342 2.618 1.00 98.75 88 ILE A N 1
ATOM 692 C CA . ILE A 1 88 ? -12.965 -4.171 3.258 1.00 98.75 88 ILE A CA 1
ATOM 693 C C . ILE A 1 88 ? -13.147 -3.702 4.707 1.00 98.75 88 ILE A C 1
ATOM 695 O O . ILE A 1 88 ? -12.587 -4.301 5.622 1.00 98.75 88 ILE A O 1
ATOM 699 N N . ALA A 1 89 ? -13.978 -2.680 4.940 1.00 98.81 89 ALA A N 1
ATOM 700 C CA . ALA A 1 89 ? -14.249 -2.183 6.288 1.00 98.81 89 ALA A CA 1
ATOM 701 C C . ALA A 1 89 ? -14.862 -3.272 7.187 1.00 98.81 89 ALA A C 1
ATOM 703 O O . ALA A 1 89 ? -14.449 -3.416 8.335 1.00 98.81 89 ALA A O 1
ATOM 704 N N . GLN A 1 90 ? -15.787 -4.084 6.662 1.00 98.62 90 GLN A N 1
ATOM 705 C CA . GLN A 1 90 ? -16.359 -5.227 7.380 1.00 98.62 90 GLN A CA 1
ATOM 706 C C . GLN A 1 90 ? -15.282 -6.223 7.835 1.00 98.62 90 GLN A C 1
ATOM 708 O O . GLN A 1 90 ? -15.301 -6.644 8.993 1.00 98.62 90 GLN A O 1
ATOM 713 N N . TYR A 1 91 ? -14.342 -6.581 6.957 1.00 98.81 91 TYR A N 1
ATOM 714 C CA . TYR A 1 91 ? -13.234 -7.466 7.313 1.00 98.81 91 TYR A CA 1
ATOM 715 C C . TYR A 1 91 ? -12.374 -6.867 8.427 1.00 98.81 91 TYR A C 1
ATOM 717 O O . TYR A 1 91 ? -12.127 -7.526 9.435 1.00 98.81 91 TYR A O 1
ATOM 725 N N . LEU A 1 92 ? -11.971 -5.603 8.298 1.00 98.75 92 LEU A N 1
ATOM 726 C CA . LEU A 1 92 ? -11.111 -4.953 9.289 1.00 98.75 92 LEU A CA 1
ATOM 727 C C . LEU A 1 92 ? -11.795 -4.835 10.658 1.00 98.75 92 LEU A C 1
ATOM 729 O O . LEU A 1 92 ? -11.181 -5.122 11.685 1.00 98.75 92 LEU A O 1
ATOM 733 N N . LEU A 1 93 ? -13.086 -4.494 10.673 1.00 98.50 93 LEU A N 1
ATOM 734 C CA . LEU A 1 93 ? -13.889 -4.390 11.893 1.00 98.50 93 LEU A CA 1
ATOM 735 C C . LEU A 1 93 ? -14.225 -5.751 12.521 1.00 98.50 93 LEU A C 1
ATOM 737 O O . LEU A 1 93 ? -14.642 -5.793 13.677 1.00 98.50 93 LEU A O 1
ATOM 741 N N . SER A 1 94 ? -14.013 -6.868 11.814 1.00 98.12 94 SER A N 1
ATOM 742 C CA . SER A 1 94 ? -14.138 -8.207 12.408 1.00 98.12 94 SER A CA 1
ATOM 743 C C . SER A 1 94 ? -13.069 -8.491 13.472 1.00 98.12 94 SER A C 1
ATOM 745 O O . SER A 1 94 ? -13.250 -9.385 14.297 1.00 98.12 94 SER A O 1
ATOM 747 N N . GLY A 1 95 ? -11.955 -7.747 13.452 1.00 97.50 95 GLY A N 1
ATOM 748 C CA . GLY A 1 95 ? -10.814 -7.957 14.345 1.00 97.50 95 GLY A CA 1
ATOM 749 C C . GLY A 1 95 ? -9.902 -9.116 13.937 1.00 97.50 95 GLY A C 1
ATOM 750 O O . GLY A 1 95 ? -8.988 -9.460 14.687 1.00 97.50 95 GLY A O 1
ATOM 751 N N . THR A 1 96 ? -10.122 -9.715 12.763 1.00 97.38 96 THR A N 1
ATOM 752 C CA . THR A 1 96 ? -9.248 -10.761 12.215 1.00 97.38 96 THR A CA 1
ATOM 753 C C . THR A 1 96 ? -7.805 -10.261 12.145 1.00 97.38 96 THR A C 1
ATOM 755 O O . THR A 1 96 ? -7.527 -9.217 11.555 1.00 97.38 96 THR A O 1
ATOM 758 N N . GLU A 1 97 ? -6.892 -10.998 12.784 1.00 97.88 97 GLU A N 1
ATOM 759 C CA . GLU A 1 97 ? -5.457 -10.686 12.869 1.00 97.88 97 GLU A CA 1
ATOM 760 C C . GLU A 1 97 ? -5.122 -9.297 13.459 1.00 97.88 97 GLU A C 1
ATOM 762 O O . GLU A 1 97 ? -4.002 -8.809 13.298 1.00 97.88 97 GLU A O 1
ATOM 767 N N . PHE A 1 98 ? -6.054 -8.671 14.188 1.00 98.12 98 PHE A N 1
ATOM 768 C CA . PHE A 1 98 ? -5.788 -7.483 15.000 1.00 98.12 98 PHE A CA 1
ATOM 769 C C . PHE A 1 98 ? -5.364 -7.886 16.415 1.00 98.12 98 PHE A C 1
ATOM 771 O O . PHE A 1 98 ? -6.041 -8.657 17.096 1.00 98.12 98 PHE A O 1
ATOM 778 N N . ASP A 1 99 ? -4.239 -7.354 16.879 1.00 97.62 99 ASP A N 1
ATOM 779 C CA . ASP A 1 99 ? -3.760 -7.523 18.243 1.00 97.62 99 ASP A CA 1
ATOM 780 C C . ASP A 1 99 ? -4.274 -6.373 19.126 1.00 97.62 99 ASP A C 1
ATOM 782 O O . ASP A 1 99 ? -3.821 -5.240 18.958 1.00 97.62 99 ASP A O 1
ATOM 786 N N . PRO A 1 100 ? -5.190 -6.616 20.082 1.00 95.06 100 PRO A N 1
ATOM 787 C CA . PRO A 1 100 ? -5.764 -5.553 20.907 1.00 95.06 100 PRO A CA 1
ATOM 788 C C . PRO A 1 100 ? -4.812 -5.039 21.995 1.00 95.06 100 PRO A C 1
ATOM 790 O O . PRO A 1 100 ? -5.100 -4.018 22.614 1.00 95.06 100 PRO A O 1
ATOM 793 N N . HIS A 1 101 ? -3.704 -5.735 22.272 1.00 94.81 101 HIS A N 1
ATOM 794 C CA . HIS A 1 101 ? -2.710 -5.278 23.243 1.00 94.81 101 HIS A CA 1
ATOM 795 C C . HIS A 1 101 ? -1.681 -4.367 22.586 1.00 94.81 101 HIS A C 1
ATOM 797 O O . HIS A 1 101 ? -1.361 -3.314 23.132 1.00 94.81 101 HIS A O 1
ATOM 803 N N . ALA A 1 102 ? -1.186 -4.763 21.414 1.00 95.69 102 ALA A N 1
ATOM 804 C CA . ALA A 1 102 ? -0.284 -3.932 20.622 1.00 95.69 102 ALA A CA 1
ATOM 805 C C . ALA A 1 102 ? -1.026 -2.839 19.836 1.00 95.69 102 ALA A C 1
ATOM 807 O O . ALA A 1 102 ? -0.408 -1.879 19.388 1.00 95.69 102 ALA A O 1
ATOM 808 N N . MET A 1 103 ? -2.342 -2.991 19.663 1.00 97.12 103 MET A N 1
ATOM 809 C CA . MET A 1 103 ? -3.191 -2.158 18.816 1.00 97.12 103 MET A CA 1
ATOM 810 C C . MET A 1 103 ? -2.686 -2.096 17.368 1.00 97.12 103 MET A C 1
ATOM 812 O O . MET A 1 103 ? -2.565 -1.024 16.776 1.00 97.12 103 MET A O 1
ATOM 816 N N . ARG A 1 104 ? -2.348 -3.255 16.798 1.00 97.69 104 ARG A N 1
ATOM 817 C CA . ARG A 1 104 ? -1.832 -3.384 15.426 1.00 97.69 104 ARG A CA 1
ATOM 818 C C . ARG A 1 104 ? -2.461 -4.574 14.725 1.00 97.69 104 ARG A C 1
ATOM 820 O O . ARG A 1 104 ? -2.682 -5.611 15.347 1.00 97.69 104 ARG A O 1
ATOM 827 N N . TRP A 1 105 ? -2.669 -4.458 13.419 1.00 98.44 105 TRP A N 1
ATOM 828 C CA . TRP A 1 105 ? -2.831 -5.639 12.577 1.00 98.44 105 TRP A CA 1
ATOM 829 C C . TRP A 1 105 ? -1.489 -6.332 12.384 1.00 98.44 105 TRP A C 1
ATOM 831 O O . TRP A 1 105 ? -0.449 -5.681 12.263 1.00 98.44 105 TRP A O 1
ATOM 841 N N . ARG A 1 106 ? -1.522 -7.662 12.338 1.00 98.06 106 ARG A N 1
ATOM 842 C CA . ARG A 1 106 ? -0.343 -8.465 12.027 1.00 98.06 106 ARG A CA 1
ATOM 843 C C . ARG A 1 106 ? 0.046 -8.282 10.566 1.00 98.06 106 ARG A C 1
ATOM 845 O O . ARG A 1 106 ? -0.795 -8.339 9.672 1.00 98.06 106 ARG A O 1
ATOM 852 N N . PHE A 1 107 ? 1.339 -8.086 10.353 1.00 97.25 107 PHE A N 1
ATOM 853 C CA . PHE A 1 107 ? 1.968 -8.081 9.041 1.00 97.25 107 PHE A CA 1
ATOM 854 C C . PHE A 1 107 ? 2.040 -9.506 8.482 1.00 97.25 107 PHE A C 1
ATOM 856 O O . PHE A 1 107 ? 1.577 -9.769 7.376 1.00 97.25 107 PHE A O 1
ATOM 863 N N . ALA A 1 108 ? 2.550 -10.440 9.289 1.00 97.19 108 ALA A N 1
ATOM 864 C CA . ALA A 1 108 ? 2.646 -11.855 8.953 1.00 97.19 108 ALA A CA 1
ATOM 865 C C . ALA A 1 108 ? 1.701 -12.682 9.833 1.00 97.19 108 ALA A C 1
ATOM 867 O O . ALA A 1 108 ? 1.693 -12.554 11.062 1.00 97.19 108 ALA A O 1
ATOM 868 N N . VAL A 1 109 ? 0.920 -13.560 9.203 1.00 97.31 109 VAL A N 1
ATOM 869 C CA . VAL A 1 109 ? -0.106 -14.380 9.864 1.00 97.31 109 VAL A CA 1
ATOM 870 C C . VAL A 1 109 ? 0.322 -15.843 9.888 1.00 97.31 109 VAL A C 1
ATOM 872 O O . VAL A 1 109 ? 1.089 -16.293 9.039 1.00 97.31 109 VAL A O 1
ATOM 875 N N . SER A 1 110 ? -0.173 -16.611 10.860 1.00 96.50 110 SER A N 1
ATOM 876 C CA . SER A 1 110 ? 0.250 -18.009 11.029 1.00 96.50 110 SER A CA 1
ATOM 877 C C . SER A 1 110 ? -0.072 -18.897 9.824 1.00 96.50 110 SER A C 1
ATOM 879 O O . SER A 1 110 ? 0.704 -19.801 9.551 1.00 96.50 110 SER A O 1
ATOM 881 N N . GLY A 1 111 ? -1.163 -18.628 9.098 1.00 96.00 111 GLY A N 1
ATOM 882 C CA . GLY A 1 111 ? -1.567 -19.431 7.937 1.00 96.00 111 GLY A CA 1
ATOM 883 C C . GLY A 1 111 ? -0.658 -19.294 6.710 1.00 96.00 111 GLY A C 1
ATOM 884 O O . GLY A 1 111 ? -0.706 -20.144 5.832 1.00 96.00 111 GLY A O 1
ATOM 885 N N . ASN A 1 112 ? 0.213 -18.276 6.641 1.00 96.88 112 ASN A N 1
ATOM 886 C CA . ASN A 1 112 ? 1.099 -18.091 5.482 1.00 96.88 112 ASN A CA 1
ATOM 887 C C . ASN A 1 112 ? 2.021 -19.300 5.252 1.00 96.88 112 ASN A C 1
ATOM 889 O O . ASN A 1 112 ? 2.278 -19.662 4.107 1.00 96.88 112 ASN A O 1
ATOM 893 N N . ILE A 1 113 ? 2.466 -19.951 6.335 1.00 96.75 113 ILE A N 1
ATOM 894 C CA . ILE A 1 113 ? 3.417 -21.071 6.288 1.00 96.75 113 ILE A CA 1
ATOM 895 C C . ILE A 1 113 ? 2.882 -22.289 5.516 1.00 96.75 113 ILE A C 1
ATOM 897 O O . ILE A 1 113 ? 3.663 -23.102 5.026 1.00 96.75 113 ILE A O 1
ATOM 901 N N . ASP A 1 114 ? 1.559 -22.407 5.386 1.00 97.19 114 ASP A N 1
ATOM 902 C CA . ASP A 1 114 ? 0.891 -23.545 4.750 1.00 97.19 114 ASP A CA 1
ATOM 903 C C . ASP A 1 114 ? 0.792 -23.406 3.215 1.00 97.19 114 ASP A C 1
ATOM 905 O O . ASP A 1 114 ? 0.319 -24.315 2.525 1.00 97.19 114 ASP A O 1
ATOM 909 N N . HIS A 1 115 ? 1.264 -22.288 2.655 1.00 97.00 115 HIS A N 1
ATOM 910 C CA . HIS A 1 115 ? 1.170 -21.950 1.233 1.00 97.00 115 HIS A CA 1
ATOM 911 C C . HIS A 1 115 ? 2.522 -21.479 0.685 1.00 97.00 115 HIS A C 1
ATOM 913 O O . HIS A 1 115 ? 3.382 -21.099 1.465 1.00 97.00 115 HIS A O 1
ATOM 919 N N . PRO A 1 116 ? 2.773 -21.485 -0.637 1.00 96.69 116 PRO A N 1
ATOM 920 C CA . PRO A 1 116 ? 3.966 -20.841 -1.189 1.00 96.69 116 PRO A CA 1
ATOM 921 C C . PRO A 1 116 ? 4.037 -19.352 -0.815 1.00 96.69 116 PRO A C 1
ATOM 923 O O . PRO A 1 116 ? 3.078 -18.611 -1.029 1.00 96.69 116 PRO A O 1
ATOM 926 N N . HIS A 1 117 ? 5.162 -18.911 -0.259 1.00 95.50 117 HIS A N 1
ATOM 927 C CA . HIS A 1 117 ? 5.366 -17.525 0.155 1.00 95.50 117 HIS A CA 1
ATOM 928 C C . HIS A 1 117 ? 6.857 -17.162 0.160 1.00 95.50 117 HIS A C 1
ATOM 930 O O . HIS A 1 117 ? 7.717 -18.040 0.255 1.00 95.50 117 HIS A O 1
ATOM 936 N N . ALA A 1 118 ? 7.161 -15.870 0.067 1.00 93.44 118 ALA A N 1
ATOM 937 C CA . ALA 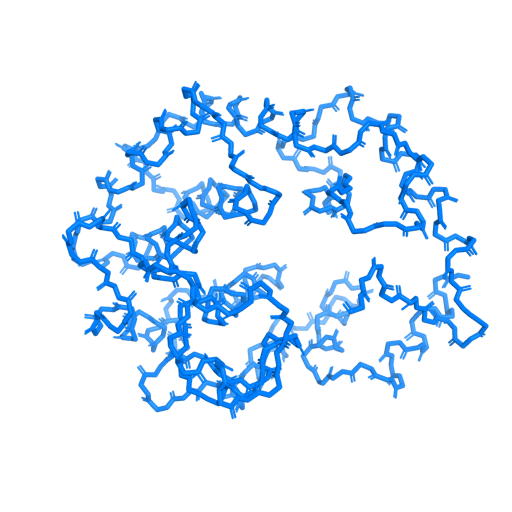A 1 118 ? 8.484 -15.333 0.358 1.00 93.44 118 ALA A CA 1
ATOM 938 C C . ALA A 1 118 ? 8.773 -15.311 1.869 1.00 93.44 118 ALA A C 1
ATOM 940 O O . ALA A 1 118 ? 7.866 -15.165 2.687 1.00 93.44 118 ALA A O 1
ATOM 941 N N . ILE A 1 119 ? 10.053 -15.404 2.241 1.00 92.38 119 ILE A N 1
ATOM 942 C CA . ILE A 1 119 ? 10.505 -15.621 3.630 1.00 92.38 119 ILE A CA 1
ATOM 943 C C . ILE A 1 119 ? 10.029 -14.562 4.638 1.00 92.38 119 ILE A C 1
ATOM 945 O O . ILE A 1 119 ? 9.916 -14.852 5.824 1.00 92.38 119 ILE A O 1
ATOM 949 N N . TRP A 1 120 ? 9.739 -13.335 4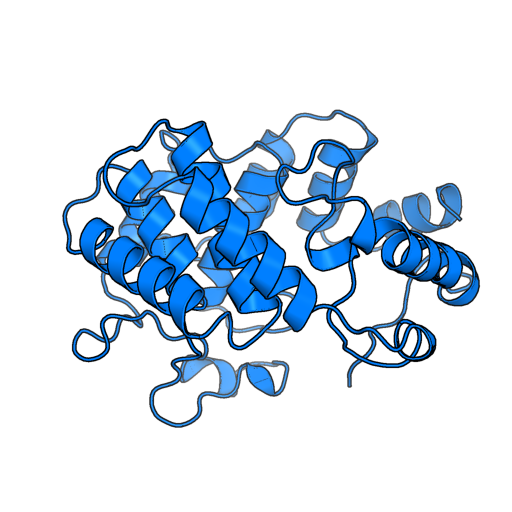.201 1.00 91.38 120 TRP A N 1
ATOM 950 C CA . TRP A 1 120 ? 9.249 -12.268 5.084 1.00 91.38 120 TRP A CA 1
ATOM 951 C C . TRP A 1 120 ? 7.787 -12.450 5.503 1.00 91.38 120 TRP A C 1
ATOM 953 O O . TRP A 1 120 ? 7.348 -11.811 6.457 1.00 91.38 120 TRP A O 1
ATOM 963 N N . TRP A 1 121 ? 7.037 -13.331 4.839 1.00 95.06 121 TRP A N 1
ATOM 964 C CA . TRP A 1 121 ? 5.665 -13.663 5.223 1.00 95.06 121 TRP A CA 1
ATOM 965 C C . TRP A 1 121 ? 5.570 -14.739 6.296 1.00 95.06 121 TRP A C 1
ATOM 967 O O . TRP A 1 121 ? 4.468 -14.994 6.795 1.00 95.06 121 TRP A O 1
ATOM 977 N N . GLU A 1 122 ? 6.692 -15.345 6.683 1.00 94.81 122 GLU A N 1
ATOM 978 C CA . GLU A 1 122 ? 6.735 -16.242 7.828 1.00 94.81 122 GLU A CA 1
ATOM 979 C C . GLU A 1 122 ? 6.498 -15.463 9.122 1.00 94.81 122 GLU A C 1
ATOM 981 O O . GLU A 1 122 ? 7.189 -14.500 9.461 1.00 94.81 122 GLU A O 1
ATOM 986 N N . ARG A 1 123 ? 5.493 -15.890 9.889 1.00 94.69 123 ARG A N 1
ATOM 987 C CA . ARG A 1 123 ? 5.174 -15.240 11.156 1.00 94.69 123 ARG A CA 1
ATOM 988 C C . ARG A 1 123 ? 6.226 -15.567 12.215 1.00 94.69 123 ARG A C 1
ATOM 990 O O . ARG A 1 123 ? 6.309 -16.696 12.700 1.00 94.69 123 ARG A O 1
ATOM 997 N N . HIS A 1 124 ? 6.932 -14.539 12.673 1.00 91.69 124 HIS A N 1
ATOM 998 C CA . HIS A 1 124 ? 7.805 -14.605 13.843 1.00 91.69 124 HIS A CA 1
ATOM 999 C C . HIS A 1 124 ? 7.215 -13.826 15.022 1.00 91.69 124 HIS A C 1
ATOM 1001 O O . HIS A 1 124 ? 6.737 -12.705 14.862 1.00 91.69 124 HIS A O 1
ATOM 1007 N N . GLY A 1 125 ? 7.268 -14.409 16.225 1.00 94.31 125 GLY A N 1
ATOM 1008 C CA . GLY A 1 125 ? 6.757 -13.766 17.437 1.00 94.31 125 GLY A CA 1
ATOM 1009 C C . GLY A 1 125 ? 5.266 -13.433 17.334 1.00 94.31 125 GLY A C 1
ATOM 1010 O O . GLY A 1 125 ? 4.440 -14.306 17.062 1.00 94.31 125 GLY A O 1
ATOM 1011 N N . ASP A 1 126 ? 4.920 -12.169 17.562 1.00 94.50 126 ASP A N 1
ATOM 1012 C CA . ASP A 1 126 ? 3.551 -11.685 17.406 1.00 94.50 126 ASP A CA 1
ATOM 1013 C C . ASP A 1 126 ? 3.151 -11.501 15.929 1.00 94.50 126 ASP A C 1
ATOM 1015 O O . ASP A 1 126 ? 1.960 -11.546 15.632 1.00 94.50 126 ASP A O 1
ATOM 1019 N N . GLY A 1 127 ? 4.090 -11.425 14.984 1.00 95.56 127 GLY A N 1
ATOM 1020 C CA . GLY A 1 127 ? 3.816 -11.170 13.565 1.00 95.56 127 GLY A CA 1
ATOM 1021 C C . GLY A 1 127 ? 3.575 -9.698 13.233 1.00 95.56 127 GLY A C 1
ATOM 1022 O O . GLY A 1 127 ? 3.084 -9.398 12.146 1.00 95.56 127 GLY A O 1
ATOM 1023 N N . ILE A 1 128 ? 3.869 -8.782 14.157 1.00 96.06 128 ILE A N 1
ATOM 1024 C CA . ILE A 1 128 ? 3.761 -7.336 13.954 1.00 96.06 128 ILE A CA 1
ATOM 1025 C C . ILE A 1 128 ? 5.081 -6.817 13.378 1.00 96.06 128 ILE A C 1
ATOM 1027 O O . ILE A 1 128 ? 6.160 -7.196 13.830 1.00 96.06 128 ILE A O 1
ATOM 1031 N N . PHE A 1 129 ? 4.998 -5.926 12.389 1.00 94.75 129 PHE A N 1
ATOM 1032 C CA . PHE A 1 129 ? 6.169 -5.296 11.784 1.00 94.75 129 PHE A CA 1
ATOM 1033 C C . PHE A 1 129 ? 5.978 -3.781 11.684 1.00 94.75 129 PHE A C 1
ATOM 1035 O O . PHE A 1 129 ? 5.366 -3.266 10.747 1.00 94.75 129 PHE A O 1
ATOM 1042 N N . GLY A 1 130 ? 6.482 -3.070 12.698 1.00 94.88 130 GLY A N 1
ATOM 1043 C CA . GLY A 1 130 ? 6.278 -1.629 12.836 1.00 94.88 130 GLY A CA 1
ATOM 1044 C C . GLY A 1 130 ? 4.792 -1.268 12.759 1.00 94.88 130 GLY A C 1
ATOM 1045 O O . GLY A 1 130 ? 3.949 -1.854 13.441 1.00 94.88 130 GLY A O 1
ATOM 1046 N N . TRP A 1 131 ? 4.480 -0.312 11.895 1.00 97.69 131 TRP A N 1
ATOM 1047 C CA . TRP A 1 131 ? 3.141 0.170 11.587 1.00 97.69 131 TRP A CA 1
ATOM 1048 C C . TRP A 1 131 ? 2.544 -0.403 10.298 1.00 97.69 131 TRP A C 1
ATOM 1050 O O . TRP A 1 131 ? 1.413 -0.050 9.960 1.00 97.69 131 TRP A O 1
ATOM 1060 N N . ASN A 1 132 ? 3.247 -1.293 9.591 1.00 97.44 132 ASN A N 1
ATOM 1061 C CA . ASN A 1 132 ? 2.731 -1.949 8.389 1.00 97.44 132 ASN A CA 1
ATOM 1062 C C . ASN A 1 132 ? 1.889 -3.182 8.780 1.00 97.44 132 ASN A C 1
ATOM 1064 O O . ASN A 1 132 ? 2.390 -4.026 9.524 1.00 97.44 132 ASN A O 1
ATOM 1068 N N . PRO A 1 133 ? 0.634 -3.339 8.315 1.00 97.88 133 PRO A N 1
ATOM 1069 C CA . PRO A 1 133 ? -0.160 -2.433 7.464 1.00 97.88 133 PRO A CA 1
ATOM 1070 C C . PRO A 1 133 ? -1.079 -1.473 8.237 1.00 97.88 133 PRO A C 1
ATOM 1072 O O . PRO A 1 133 ? -1.912 -0.786 7.647 1.00 97.88 133 PRO A O 1
ATOM 1075 N N . THR A 1 134 ? -0.972 -1.451 9.566 1.00 98.56 134 THR A N 1
ATOM 1076 C CA . THR A 1 134 ? -1.900 -0.758 10.470 1.00 98.56 134 THR A CA 1
ATOM 1077 C C . THR A 1 134 ? -2.201 0.688 10.086 1.00 98.56 134 THR A C 1
ATOM 1079 O O . THR A 1 134 ? -3.365 1.069 10.144 1.00 98.56 134 THR A O 1
ATOM 1082 N N . VAL A 1 135 ? -1.206 1.486 9.689 1.00 98.62 135 VAL A N 1
ATOM 1083 C CA . VAL A 1 135 ? -1.432 2.904 9.350 1.00 98.62 135 VAL A CA 1
ATOM 1084 C C . VAL A 1 135 ? -2.398 3.060 8.182 1.00 98.62 135 VAL A C 1
ATOM 1086 O O . VAL A 1 135 ? -3.399 3.754 8.321 1.00 98.62 135 VAL A O 1
ATOM 1089 N N . SER A 1 136 ? -2.179 2.348 7.077 1.00 98.75 136 SER A N 1
ATOM 1090 C CA . SER A 1 136 ? -3.086 2.402 5.928 1.00 98.75 136 SER A CA 1
ATOM 1091 C C . SER A 1 136 ? -4.493 1.927 6.278 1.00 98.75 136 SER A C 1
ATOM 1093 O O . SER A 1 136 ? -5.480 2.572 5.919 1.00 98.75 136 SER A O 1
ATOM 1095 N N . LEU A 1 137 ? -4.598 0.814 7.010 1.00 98.88 137 LEU A N 1
ATOM 1096 C CA . LEU A 1 137 ? -5.887 0.224 7.375 1.00 98.88 137 LEU A CA 1
ATOM 1097 C C . LEU A 1 137 ? -6.675 1.128 8.335 1.00 98.88 137 LEU A C 1
ATOM 1099 O O . LEU A 1 137 ? -7.877 1.324 8.152 1.00 98.88 137 LEU A O 1
ATOM 1103 N N . ALA A 1 138 ? -6.001 1.728 9.319 1.00 98.81 138 ALA A N 1
ATOM 1104 C CA . ALA A 1 138 ? -6.608 2.691 10.230 1.00 98.81 138 ALA A CA 1
ATOM 1105 C C . ALA A 1 138 ? -7.038 3.967 9.492 1.00 98.81 138 ALA A C 1
ATOM 1107 O O . ALA A 1 138 ? -8.150 4.440 9.717 1.00 98.81 138 ALA A O 1
ATOM 1108 N N . THR A 1 139 ? -6.219 4.492 8.572 1.00 98.88 139 THR A N 1
ATOM 1109 C CA . THR A 1 139 ? -6.598 5.651 7.747 1.00 98.88 139 THR A CA 1
ATOM 1110 C C . THR A 1 139 ? -7.832 5.369 6.913 1.00 98.88 139 THR A C 1
ATOM 1112 O O . THR A 1 139 ? -8.756 6.179 6.901 1.00 98.88 139 THR A O 1
ATOM 1115 N N . PHE A 1 140 ? -7.900 4.200 6.282 1.00 98.88 140 PHE A N 1
ATOM 1116 C CA . PHE A 1 140 ? -9.090 3.799 5.549 1.00 98.88 140 PHE A CA 1
ATOM 1117 C C . PHE A 1 140 ? -10.335 3.766 6.444 1.00 98.88 140 PHE A C 1
ATOM 1119 O O . PHE A 1 140 ? -11.357 4.340 6.077 1.00 98.88 140 PHE A O 1
ATOM 1126 N N . LEU A 1 141 ? -10.257 3.174 7.639 1.00 98.88 141 LEU A N 1
ATOM 1127 C CA . LEU A 1 141 ? -11.389 3.134 8.572 1.00 98.88 141 LEU A CA 1
ATOM 1128 C C . LEU A 1 141 ? -11.820 4.524 9.062 1.00 98.88 141 LEU A C 1
ATOM 1130 O O . LEU A 1 141 ? -13.019 4.776 9.172 1.00 98.88 141 LEU A O 1
ATOM 1134 N N . VAL A 1 142 ? -10.874 5.436 9.305 1.00 98.81 142 VAL A N 1
ATOM 1135 C CA . VAL A 1 142 ? -11.172 6.842 9.626 1.00 98.81 142 VAL A CA 1
ATOM 1136 C C . VAL A 1 142 ? -11.926 7.518 8.480 1.00 98.81 142 VAL A C 1
ATOM 1138 O O . VAL A 1 142 ? -12.966 8.133 8.710 1.00 98.81 142 VAL A O 1
ATOM 1141 N N . CYS A 1 143 ? -11.448 7.373 7.242 1.00 98.69 143 CYS A N 1
ATOM 1142 C CA . CYS A 1 143 ? -12.102 7.943 6.062 1.00 98.69 143 CYS A CA 1
ATOM 1143 C C . CYS A 1 143 ? -13.473 7.305 5.777 1.00 98.69 143 CYS A C 1
ATOM 1145 O O . CYS A 1 143 ? -14.361 7.963 5.248 1.00 98.69 143 CYS A O 1
ATOM 1147 N N . MET A 1 144 ? -13.679 6.050 6.183 1.00 98.44 144 MET A N 1
ATOM 1148 C CA . MET A 1 144 ? -14.984 5.377 6.170 1.00 98.44 144 MET A CA 1
ATOM 1149 C C . MET A 1 144 ? -15.906 5.811 7.325 1.00 98.44 144 MET A C 1
ATOM 1151 O O . MET A 1 144 ? -17.026 5.306 7.427 1.00 98.44 144 MET A O 1
ATOM 1155 N N . HIS A 1 145 ? -15.450 6.707 8.208 1.00 97.81 145 HIS A N 1
ATOM 1156 C CA . HIS A 1 145 ? -16.135 7.113 9.440 1.00 97.81 145 HIS A CA 1
ATOM 1157 C C . HIS A 1 145 ? -16.521 5.929 10.341 1.00 97.81 145 HIS A C 1
ATOM 1159 O O . HIS A 1 145 ? -17.560 5.944 11.005 1.00 97.81 145 HIS A O 1
ATOM 1165 N N . ALA A 1 146 ? -15.698 4.880 10.351 1.00 98.19 146 ALA A N 1
ATOM 1166 C CA . ALA A 1 146 ? -15.926 3.717 11.189 1.00 98.19 146 ALA A CA 1
ATOM 1167 C C . ALA A 1 146 ? -15.636 4.042 12.661 1.00 98.19 146 ALA A C 1
ATOM 1169 O O . ALA A 1 146 ? -14.633 4.675 12.991 1.00 98.19 146 ALA A O 1
ATOM 1170 N N . GLU A 1 147 ? -16.488 3.553 13.561 1.00 97.19 147 GLU A N 1
ATOM 1171 C CA . GLU A 1 147 ? -16.246 3.659 14.999 1.00 97.19 147 GLU A CA 1
ATOM 1172 C C . GLU A 1 147 ? -15.003 2.850 15.401 1.00 97.19 147 GLU A C 1
ATOM 1174 O O . GLU A 1 147 ? -14.778 1.737 14.915 1.00 97.19 147 GLU A O 1
ATOM 1179 N N . GLY A 1 148 ? -14.199 3.397 16.313 1.00 96.44 148 GLY A N 1
ATOM 1180 C CA . GLY A 1 148 ? -13.058 2.696 16.891 1.00 96.44 148 GLY A CA 1
ATOM 1181 C C . GLY A 1 148 ? -11.899 3.617 17.276 1.00 96.44 148 GLY A C 1
ATOM 1182 O O . GLY A 1 148 ? -12.022 4.839 17.229 1.00 96.44 148 GLY A O 1
ATOM 1183 N N . PRO A 1 149 ? -10.755 3.036 17.671 1.00 97.12 149 PRO A N 1
ATOM 1184 C CA . PRO A 1 149 ? -9.579 3.770 18.144 1.00 97.12 149 PRO A CA 1
ATOM 1185 C C . PRO A 1 149 ? -8.711 4.341 17.006 1.00 97.12 149 PRO A C 1
ATOM 1187 O O . PRO A 1 149 ? -7.563 4.717 17.235 1.00 97.12 149 PRO A O 1
ATOM 1190 N N . TRP A 1 150 ? -9.218 4.362 15.772 1.00 98.25 150 TRP A N 1
ATOM 1191 C CA . TRP A 1 150 ? -8.420 4.535 14.557 1.00 98.25 150 TRP A CA 1
ATOM 1192 C C . TRP A 1 150 ? -7.739 5.905 14.482 1.00 98.25 150 TRP A C 1
ATOM 1194 O O . TRP A 1 150 ? -6.560 5.971 14.153 1.00 98.25 150 TRP A O 1
ATOM 1204 N N . GLU A 1 151 ? -8.422 6.983 14.876 1.00 98.50 151 GLU A N 1
ATOM 1205 C CA . GLU A 1 151 ? -7.822 8.326 14.920 1.00 98.50 151 GLU A CA 1
ATOM 1206 C C . GLU A 1 151 ? -6.667 8.405 15.928 1.00 98.50 151 GLU A C 1
ATOM 1208 O O . GLU A 1 151 ? -5.604 8.938 15.621 1.00 98.50 151 GLU A O 1
ATOM 1213 N N . THR A 1 152 ? -6.841 7.822 17.120 1.00 97.81 152 THR A N 1
ATOM 1214 C CA . THR A 1 152 ? -5.785 7.767 18.142 1.00 97.81 152 THR A CA 1
ATOM 1215 C C . THR A 1 152 ? -4.581 6.968 17.653 1.00 97.81 152 THR A C 1
ATOM 1217 O O . THR A 1 152 ? -3.445 7.376 17.878 1.00 97.81 152 THR A O 1
ATOM 1220 N N . LEU A 1 153 ?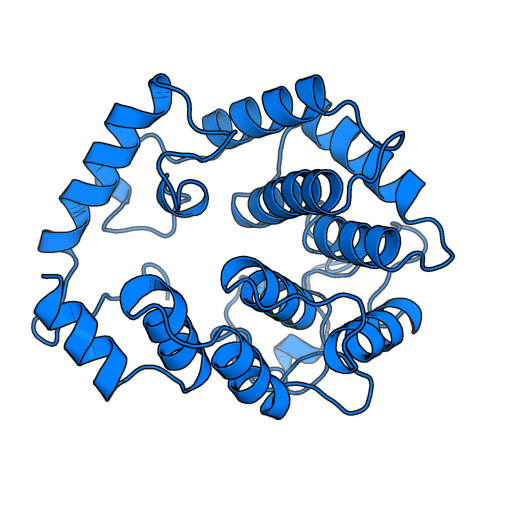 -4.823 5.862 16.943 1.00 97.62 153 LEU A N 1
ATOM 1221 C CA . LEU A 1 153 ? -3.754 5.054 16.363 1.00 97.62 153 LEU A CA 1
ATOM 1222 C C . LEU A 1 153 ? -2.963 5.804 15.301 1.00 97.62 153 LEU A C 1
ATOM 1224 O O . LEU A 1 153 ? -1.743 5.687 15.265 1.00 97.62 153 LEU A O 1
ATOM 1228 N N . LEU A 1 154 ? -3.638 6.583 14.457 1.00 98.44 154 LEU A N 1
ATOM 1229 C CA . LEU A 1 154 ? -2.964 7.407 13.460 1.00 98.44 154 LEU A CA 1
ATOM 1230 C C . LEU A 1 154 ? -2.129 8.508 14.105 1.00 98.44 154 LEU A C 1
ATOM 1232 O O . LEU A 1 154 ? -0.983 8.689 13.703 1.00 98.44 154 LEU A O 1
ATOM 1236 N N . ALA A 1 155 ? -2.655 9.196 15.120 1.00 98.44 155 ALA A N 1
ATOM 1237 C CA . ALA A 1 155 ? -1.886 10.201 15.850 1.00 98.44 155 ALA A CA 1
ATOM 1238 C C . ALA A 1 155 ? -0.598 9.596 16.443 1.00 98.44 155 ALA A C 1
ATOM 1240 O O . ALA A 1 155 ? 0.494 10.102 16.199 1.00 98.44 155 ALA A O 1
ATOM 1241 N N . GLU A 1 156 ? -0.700 8.446 17.119 1.00 98.25 156 GLU A N 1
ATOM 1242 C CA . GLU A 1 156 ? 0.459 7.727 17.671 1.00 98.25 156 GLU A CA 1
ATOM 1243 C C . GLU A 1 156 ? 1.449 7.275 16.578 1.00 98.25 156 GLU A C 1
ATOM 1245 O O . GLU A 1 156 ? 2.670 7.309 16.771 1.00 98.25 156 GLU A O 1
ATOM 1250 N N . ALA A 1 157 ? 0.943 6.870 15.411 1.00 98.31 157 ALA A N 1
ATOM 1251 C CA . ALA A 1 157 ? 1.778 6.461 14.290 1.00 98.31 157 ALA A CA 1
ATOM 1252 C C . ALA A 1 157 ? 2.607 7.610 13.734 1.00 98.31 157 ALA A C 1
ATOM 1254 O O . ALA A 1 157 ? 3.814 7.460 13.533 1.00 98.31 157 ALA A O 1
ATOM 1255 N N . PHE A 1 158 ? 1.975 8.757 13.496 1.00 98.62 158 PHE A N 1
ATOM 1256 C CA . PHE A 1 158 ? 2.665 9.930 12.978 1.00 98.62 158 PHE A CA 1
ATOM 1257 C C . PHE A 1 158 ? 3.619 10.526 14.018 1.00 98.62 158 PHE A C 1
ATOM 1259 O O . PHE A 1 158 ? 4.750 10.851 13.658 1.00 98.62 158 PHE A O 1
ATOM 1266 N N . ASP A 1 159 ? 3.263 10.520 15.306 1.00 98.31 159 ASP A N 1
ATOM 1267 C CA . ASP A 1 159 ? 4.198 10.849 16.391 1.00 98.31 159 ASP A CA 1
ATOM 1268 C C . ASP A 1 159 ? 5.437 9.934 16.363 1.00 98.31 159 ASP A C 1
ATOM 1270 O O . ASP A 1 159 ? 6.574 10.390 16.523 1.00 98.31 159 ASP A O 1
ATOM 1274 N N . THR A 1 160 ? 5.243 8.634 16.113 1.00 98.12 160 THR A N 1
ATOM 1275 C CA . THR A 1 160 ? 6.346 7.668 15.996 1.00 98.12 160 THR A CA 1
ATOM 1276 C C . THR A 1 160 ? 7.220 7.957 14.776 1.00 98.12 160 THR A C 1
ATOM 1278 O O . THR A 1 160 ? 8.446 7.988 14.904 1.00 98.12 160 THR A O 1
ATOM 1281 N N . LEU A 1 161 ? 6.618 8.220 13.611 1.00 98.50 161 LEU A N 1
ATOM 1282 C CA . LEU A 1 161 ? 7.335 8.595 12.386 1.00 98.50 161 LEU A CA 1
ATOM 1283 C C . LEU A 1 161 ? 8.166 9.872 12.598 1.00 98.50 161 LEU A C 1
ATOM 1285 O O . LEU A 1 161 ? 9.312 9.983 12.147 1.00 98.50 161 LEU A O 1
ATOM 1289 N N . GLU A 1 162 ? 7.609 10.838 13.321 1.00 97.50 162 GLU A N 1
ATOM 1290 C CA . GLU A 1 162 ? 8.264 12.098 13.642 1.00 97.50 162 GLU A CA 1
ATOM 1291 C C . GLU A 1 162 ? 9.457 11.941 14.587 1.00 97.50 162 GLU A C 1
ATOM 1293 O O . GLU A 1 162 ? 10.447 12.664 14.440 1.00 97.50 162 GLU A O 1
ATOM 1298 N N . GLN A 1 163 ? 9.391 11.000 15.523 1.00 96.94 163 GLN A N 1
ATOM 1299 C CA . GLN A 1 163 ? 10.444 10.775 16.514 1.00 96.94 163 GLN A CA 1
ATOM 1300 C C . GLN A 1 163 ? 11.519 9.803 16.023 1.00 96.94 163 GLN A C 1
ATOM 1302 O O . GLN A 1 163 ? 12.705 10.019 16.275 1.00 96.94 163 GLN A O 1
ATOM 1307 N N . SER A 1 164 ? 11.110 8.743 15.326 1.00 95.62 164 SER A N 1
ATOM 1308 C CA . SER A 1 164 ? 11.949 7.569 15.058 1.00 95.62 164 SER A CA 1
ATOM 1309 C C . SER A 1 164 ? 12.076 7.214 13.574 1.00 95.62 164 SER A C 1
ATOM 1311 O O . SER A 1 164 ? 12.944 6.418 13.222 1.00 95.62 164 SER A O 1
ATOM 1313 N N . GLY A 1 165 ? 11.272 7.816 12.691 1.00 95.06 165 GLY A N 1
ATOM 1314 C CA . GLY A 1 165 ? 11.204 7.432 11.279 1.00 95.06 165 GLY A CA 1
ATOM 1315 C C . GLY A 1 165 ? 10.407 6.143 11.052 1.00 95.06 165 GLY A C 1
ATOM 1316 O O . GLY A 1 165 ? 9.646 5.716 11.916 1.00 95.06 165 GLY A O 1
ATOM 1317 N N . ALA A 1 166 ? 10.565 5.549 9.868 1.00 93.62 166 ALA A N 1
ATOM 1318 C CA . ALA A 1 166 ? 9.944 4.278 9.495 1.00 93.62 166 ALA A CA 1
ATOM 1319 C C . ALA A 1 166 ? 10.969 3.135 9.540 1.00 93.62 166 ALA A C 1
ATOM 1321 O O . ALA A 1 166 ? 12.153 3.335 9.260 1.00 93.62 166 ALA A O 1
ATOM 1322 N N . SER A 1 167 ? 10.508 1.925 9.845 1.00 91.19 167 SER A N 1
ATOM 1323 C CA . SER A 1 167 ? 11.328 0.710 9.943 1.00 91.19 167 SER A CA 1
ATOM 1324 C C . SER A 1 167 ? 11.695 0.134 8.573 1.00 91.19 167 SER A C 1
ATOM 1326 O O . SER A 1 167 ? 12.650 -0.632 8.465 1.00 91.19 167 SER A O 1
ATOM 1328 N N . SER A 1 168 ? 10.943 0.471 7.520 1.00 94.75 168 SER A N 1
ATOM 1329 C CA . SER A 1 168 ? 11.176 -0.005 6.150 1.00 94.75 168 SER A CA 1
ATOM 1330 C C . SER A 1 168 ? 10.575 0.929 5.095 1.00 94.75 168 SER A C 1
ATOM 1332 O O . SER A 1 168 ? 9.786 1.821 5.415 1.00 94.75 168 SER A O 1
ATOM 1334 N N . GLY A 1 169 ? 10.926 0.696 3.825 1.00 95.38 169 GLY A N 1
ATOM 1335 C CA . GLY A 1 169 ? 10.284 1.370 2.693 1.00 95.38 169 GLY A CA 1
ATOM 1336 C C . GLY A 1 169 ? 8.794 1.048 2.599 1.00 95.38 169 GLY A C 1
ATOM 1337 O O . GLY A 1 169 ? 7.994 1.964 2.441 1.00 95.38 169 GLY A O 1
ATOM 1338 N N . ASP A 1 170 ? 8.427 -0.219 2.791 1.00 94.06 170 ASP A N 1
ATOM 1339 C CA . ASP A 1 170 ? 7.041 -0.703 2.696 1.00 94.06 170 ASP A CA 1
ATOM 1340 C C . ASP A 1 170 ? 6.149 -0.184 3.831 1.00 94.06 170 ASP A C 1
ATOM 1342 O O . ASP A 1 170 ? 4.963 0.073 3.652 1.00 94.06 170 ASP A O 1
ATOM 1346 N N . GLU A 1 171 ? 6.708 0.025 5.020 1.00 96.88 171 GLU A N 1
ATOM 1347 C CA . GLU A 1 171 ? 5.992 0.734 6.081 1.00 96.88 171 GLU A CA 1
ATOM 1348 C C . GLU A 1 171 ? 5.802 2.213 5.730 1.00 96.88 171 GLU A C 1
ATOM 1350 O O . GLU A 1 171 ? 4.731 2.775 5.953 1.00 96.88 171 GLU A O 1
ATOM 1355 N N . LEU A 1 172 ? 6.818 2.853 5.148 1.00 98.00 172 LEU A N 1
ATOM 1356 C CA . LEU A 1 172 ? 6.743 4.264 4.789 1.00 98.00 172 LEU A CA 1
ATOM 1357 C C . LEU A 1 172 ? 5.726 4.537 3.670 1.00 98.00 172 LEU A C 1
ATOM 1359 O O . LEU A 1 172 ? 5.096 5.594 3.684 1.00 98.00 172 LEU A O 1
ATOM 1363 N N . THR A 1 173 ? 5.495 3.596 2.746 1.00 97.69 173 THR A N 1
ATOM 1364 C CA . THR A 1 173 ? 4.408 3.733 1.757 1.00 97.69 173 THR A CA 1
ATOM 1365 C C . THR A 1 173 ? 3.032 3.784 2.425 1.00 97.69 173 THR A C 1
ATOM 1367 O O . THR A 1 173 ? 2.162 4.509 1.946 1.00 97.69 173 THR A O 1
ATOM 1370 N N . CYS A 1 174 ? 2.844 3.121 3.574 1.00 98.44 174 CYS A N 1
ATOM 1371 C CA . CYS A 1 174 ? 1.602 3.214 4.342 1.00 98.44 174 CYS A CA 1
ATOM 1372 C C . CYS A 1 174 ? 1.387 4.623 4.916 1.00 98.44 174 CYS A C 1
ATOM 1374 O O . CYS A 1 174 ? 0.276 5.143 4.881 1.00 98.44 174 CYS A O 1
ATOM 1376 N N . PHE A 1 175 ? 2.450 5.275 5.398 1.00 98.69 175 PHE A N 1
ATOM 1377 C CA . PHE A 1 175 ? 2.384 6.665 5.868 1.00 98.69 175 PHE A CA 1
ATOM 1378 C C . PHE A 1 175 ? 2.140 7.668 4.737 1.00 98.69 175 PHE A C 1
ATOM 1380 O O . PHE A 1 175 ? 1.382 8.620 4.924 1.00 98.69 175 PHE A O 1
ATOM 1387 N N . VAL A 1 176 ? 2.755 7.449 3.570 1.00 98.31 176 VAL A N 1
ATOM 1388 C CA . VAL A 1 176 ? 2.491 8.235 2.354 1.00 98.31 176 VAL A CA 1
ATOM 1389 C C . VAL A 1 176 ? 1.012 8.138 1.987 1.00 98.31 176 VAL A C 1
ATOM 1391 O O . VAL A 1 176 ? 0.335 9.163 1.940 1.00 98.31 176 VAL A O 1
ATOM 1394 N N . PHE A 1 177 ? 0.491 6.916 1.846 1.00 98.38 177 PHE A N 1
ATOM 1395 C CA . PHE A 1 177 ? -0.923 6.674 1.571 1.00 98.38 177 PHE A CA 1
ATOM 1396 C C . PHE A 1 177 ? -1.834 7.322 2.619 1.00 98.38 177 PHE A C 1
ATOM 1398 O O . PHE A 1 177 ? -2.811 7.980 2.267 1.00 98.38 177 PHE A O 1
ATOM 1405 N N . ALA A 1 178 ? -1.506 7.182 3.907 1.00 98.69 178 ALA A N 1
ATOM 1406 C CA . ALA A 1 178 ? -2.296 7.761 4.982 1.00 98.69 178 ALA A CA 1
ATOM 1407 C C . ALA A 1 178 ? -2.380 9.288 4.879 1.00 98.69 178 ALA A C 1
ATOM 1409 O O . ALA A 1 178 ? -3.467 9.861 4.951 1.00 98.69 178 ALA A O 1
ATOM 1410 N N . TRP A 1 179 ? -1.241 9.952 4.672 1.00 98.62 179 TRP A N 1
ATOM 1411 C CA . TRP A 1 179 ? -1.204 11.399 4.498 1.00 98.62 179 TRP A CA 1
ATOM 1412 C C . TRP A 1 179 ? -2.025 11.821 3.277 1.00 98.62 179 TRP A C 1
ATOM 1414 O O . TRP A 1 179 ? -2.854 12.726 3.375 1.00 98.62 179 TRP A O 1
ATOM 1424 N N . GLU A 1 180 ? -1.848 11.155 2.136 1.00 97.81 180 GLU A N 1
ATOM 1425 C CA . GLU A 1 180 ? -2.545 11.521 0.903 1.00 97.81 180 GLU A CA 1
ATOM 1426 C C . GLU A 1 180 ? -4.057 11.271 0.994 1.00 97.81 180 GLU A C 1
ATOM 1428 O O . GLU A 1 180 ? -4.835 12.123 0.564 1.00 97.81 180 GLU A O 1
ATOM 1433 N N . LEU A 1 181 ? -4.498 10.159 1.594 1.00 98.50 181 LEU A N 1
ATOM 1434 C CA . LEU A 1 181 ? -5.923 9.861 1.750 1.00 98.50 181 LEU A CA 1
ATOM 1435 C C . LEU A 1 181 ? -6.604 10.828 2.727 1.00 98.50 181 LEU A C 1
ATOM 1437 O O . LEU A 1 181 ? -7.669 11.348 2.404 1.00 98.50 181 LEU A O 1
ATOM 1441 N N . LEU A 1 182 ? -5.984 11.136 3.873 1.00 98.62 182 LEU A N 1
ATOM 1442 C CA . LEU A 1 182 ? -6.532 12.122 4.816 1.00 98.62 182 LEU A CA 1
ATOM 1443 C C . LEU A 1 182 ? -6.699 13.497 4.154 1.00 98.62 182 LEU A C 1
ATOM 1445 O O . LEU A 1 182 ? -7.731 14.142 4.330 1.00 98.62 182 LEU A O 1
ATOM 1449 N N . ASN A 1 183 ? -5.722 13.926 3.345 1.00 97.56 183 ASN A N 1
ATOM 1450 C CA . ASN A 1 183 ? -5.805 15.186 2.603 1.00 97.56 183 ASN A CA 1
ATOM 1451 C C . ASN A 1 183 ? -6.868 15.140 1.493 1.00 97.56 183 ASN A C 1
ATOM 1453 O O . ASN A 1 183 ? -7.626 16.100 1.340 1.00 97.56 183 ASN A O 1
ATOM 1457 N N . ARG A 1 184 ? -6.959 14.031 0.745 1.00 97.00 184 ARG A N 1
ATOM 1458 C CA . ARG A 1 184 ? -7.969 13.822 -0.307 1.00 97.00 184 ARG A CA 1
ATOM 1459 C C . ARG A 1 184 ? -9.388 13.917 0.249 1.00 97.00 184 ARG A C 1
ATOM 1461 O O . ARG A 1 184 ? -10.223 14.607 -0.329 1.00 97.00 184 ARG A O 1
ATOM 1468 N N . GLU A 1 185 ? -9.630 13.260 1.380 1.00 97.94 185 GLU A N 1
ATOM 1469 C CA . GLU A 1 185 ? -10.934 13.205 2.053 1.00 97.94 185 GLU A CA 1
ATOM 1470 C C . GLU A 1 185 ? -11.169 14.373 3.027 1.00 97.94 185 GLU A C 1
ATOM 1472 O O . GLU A 1 185 ? -12.209 14.441 3.677 1.00 97.94 185 GLU A O 1
ATOM 1477 N N . GLN A 1 186 ? -10.221 15.313 3.128 1.00 97.50 186 GLN A N 1
ATOM 1478 C CA . GLN A 1 186 ? -10.302 16.499 3.992 1.00 97.50 186 GLN A CA 1
ATOM 1479 C C . GLN A 1 186 ? -10.525 16.165 5.480 1.00 97.50 186 GLN A C 1
ATOM 1481 O O . GLN A 1 186 ? -11.177 16.915 6.213 1.00 97.50 186 GLN A O 1
ATOM 1486 N N . ILE A 1 187 ? -9.954 15.051 5.945 1.00 97.50 187 ILE A N 1
A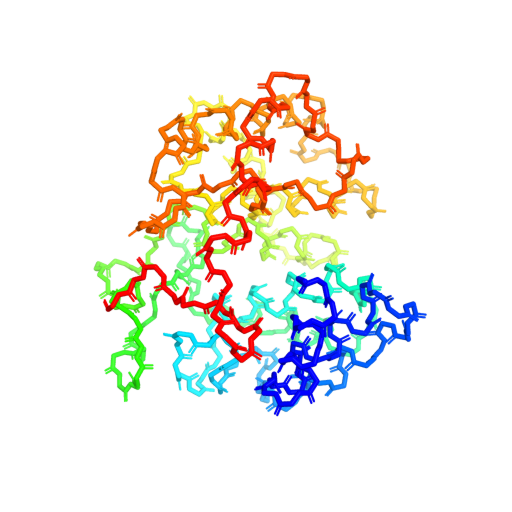TOM 1487 C CA . ILE A 1 187 ? -9.975 14.651 7.352 1.00 97.50 187 ILE A CA 1
ATOM 1488 C C . ILE A 1 187 ? -8.879 15.412 8.104 1.00 97.50 187 ILE A C 1
ATOM 1490 O O . ILE A 1 187 ? -7.687 15.165 7.927 1.00 97.50 187 ILE A O 1
ATOM 1494 N N . GLY A 1 188 ? -9.289 16.352 8.956 1.00 95.38 188 GLY A N 1
ATOM 1495 C CA . GLY A 1 188 ? -8.391 17.158 9.787 1.00 95.38 188 GLY A CA 1
ATOM 1496 C C . GLY A 1 188 ? -8.407 16.761 11.265 1.00 95.38 188 GLY A C 1
ATOM 1497 O O . GLY A 1 188 ? -9.263 16.010 11.716 1.00 95.38 188 GLY A O 1
ATOM 1498 N N . GLY A 1 189 ? -7.473 17.319 12.040 1.00 95.81 189 GLY A N 1
ATOM 1499 C CA . GLY A 1 189 ? -7.460 17.210 13.508 1.00 95.81 189 GLY A CA 1
ATOM 1500 C C . GLY A 1 189 ? -6.773 15.966 14.079 1.00 95.81 189 GLY A C 1
ATOM 1501 O O . GLY A 1 189 ? -6.642 15.871 15.294 1.00 95.81 189 GLY A O 1
ATOM 1502 N N . ILE A 1 190 ? -6.307 15.056 13.220 1.00 97.75 190 ILE A N 1
ATOM 1503 C CA . ILE A 1 190 ? -5.583 13.838 13.618 1.00 97.75 190 ILE A CA 1
ATOM 1504 C C . ILE A 1 190 ? -4.069 14.057 13.560 1.00 97.75 190 ILE A C 1
ATOM 1506 O O . ILE A 1 190 ? -3.349 13.646 14.464 1.00 97.75 190 ILE A O 1
ATOM 1510 N N . ILE A 1 191 ? -3.598 14.723 12.502 1.00 97.69 191 ILE A N 1
ATOM 1511 C CA . ILE A 1 191 ? -2.182 15.004 12.252 1.00 97.69 191 ILE A CA 1
ATOM 1512 C C . ILE A 1 191 ? -1.981 16.478 11.902 1.00 97.69 191 ILE A C 1
ATOM 1514 O O . ILE A 1 191 ? -2.878 17.124 11.349 1.00 97.69 191 ILE A O 1
ATOM 1518 N N . ASP A 1 192 ? -0.784 16.998 12.169 1.00 97.81 192 ASP A N 1
ATOM 1519 C CA . ASP A 1 192 ? -0.323 18.244 11.561 1.00 97.81 192 ASP A CA 1
ATOM 1520 C C . ASP A 1 192 ? 0.201 17.939 10.150 1.00 97.81 192 ASP A C 1
ATOM 1522 O O . ASP A 1 192 ? 1.204 17.246 9.971 1.00 97.81 192 ASP A O 1
ATOM 1526 N N . VAL A 1 193 ? -0.512 18.430 9.135 1.00 96.69 193 VAL A N 1
ATOM 1527 C CA . VAL A 1 193 ? -0.267 18.102 7.723 1.00 96.69 193 VAL A CA 1
ATOM 1528 C C . VAL A 1 193 ? 1.146 18.492 7.278 1.00 96.69 193 VAL A C 1
ATOM 1530 O O . VAL A 1 193 ? 1.801 17.707 6.585 1.00 96.69 193 VAL A O 1
ATOM 1533 N N . ASP A 1 194 ? 1.638 19.662 7.684 1.00 97.62 194 ASP A N 1
ATOM 1534 C CA . ASP A 1 194 ? 2.944 20.178 7.263 1.00 97.62 194 ASP A CA 1
ATOM 1535 C C . ASP A 1 194 ? 4.088 19.484 8.012 1.00 97.62 194 ASP A C 1
ATOM 1537 O O . ASP A 1 194 ? 5.117 19.126 7.415 1.00 97.62 194 ASP A O 1
ATOM 1541 N N . GLN A 1 195 ? 3.902 19.247 9.312 1.00 98.00 195 GLN A N 1
ATOM 1542 C CA . GLN A 1 195 ? 4.853 18.522 10.148 1.00 98.00 195 GLN A CA 1
ATOM 1543 C C . GLN A 1 195 ? 4.985 17.066 9.691 1.00 98.00 195 GLN A C 1
ATOM 1545 O O . GLN A 1 195 ? 6.097 16.600 9.432 1.00 98.00 195 GLN A O 1
ATOM 1550 N N . SER A 1 196 ? 3.858 16.388 9.465 1.00 98.25 196 SER A N 1
ATOM 1551 C CA . SER A 1 196 ? 3.814 15.012 8.967 1.00 98.25 196 SER A CA 1
ATOM 1552 C C . SER A 1 196 ? 4.407 14.891 7.565 1.00 98.25 196 SER A C 1
ATOM 1554 O O . SER A 1 196 ? 5.196 13.983 7.306 1.00 98.25 196 SER A O 1
ATOM 1556 N N . ARG A 1 197 ? 4.132 15.845 6.662 1.00 98.31 197 ARG A N 1
ATOM 1557 C CA . ARG A 1 197 ? 4.779 15.891 5.340 1.00 98.31 197 ARG A CA 1
ATOM 1558 C C . ARG A 1 197 ? 6.299 16.002 5.465 1.00 98.31 197 ARG A C 1
ATOM 1560 O O . ARG A 1 197 ? 7.035 15.314 4.759 1.00 98.31 197 ARG A O 1
ATOM 1567 N N . THR A 1 198 ? 6.779 16.854 6.368 1.00 98.44 198 THR A N 1
ATOM 1568 C CA . THR A 1 198 ? 8.217 17.019 6.631 1.00 98.44 198 THR A CA 1
ATOM 1569 C C . THR A 1 198 ? 8.832 15.740 7.205 1.00 98.44 198 THR A C 1
ATOM 1571 O O . THR A 1 198 ? 9.932 15.352 6.803 1.00 98.44 198 THR A O 1
ATOM 1574 N N . ALA A 1 199 ? 8.118 15.054 8.099 1.00 98.62 199 ALA A N 1
ATOM 1575 C CA . ALA A 1 199 ? 8.532 13.772 8.658 1.00 98.62 199 ALA A CA 1
ATOM 1576 C C . ALA A 1 199 ? 8.633 12.682 7.584 1.00 98.62 199 ALA A C 1
ATOM 1578 O O . ALA A 1 199 ? 9.640 11.977 7.546 1.00 98.62 199 ALA A O 1
ATOM 1579 N N . ILE A 1 200 ? 7.660 12.609 6.668 1.00 98.69 200 ILE A N 1
ATOM 1580 C CA . ILE A 1 200 ? 7.684 11.694 5.519 1.00 98.69 200 ILE A CA 1
ATOM 1581 C C . ILE A 1 200 ? 8.890 11.986 4.625 1.00 98.69 200 ILE A C 1
ATOM 1583 O O . ILE A 1 200 ? 9.651 11.072 4.332 1.00 98.69 200 ILE A O 1
ATOM 1587 N N . ILE A 1 201 ? 9.137 13.246 4.242 1.00 98.56 201 ILE A N 1
ATOM 1588 C CA . ILE A 1 201 ? 10.302 13.610 3.409 1.00 98.56 201 ILE A CA 1
ATOM 1589 C C . ILE A 1 201 ? 11.610 13.163 4.071 1.00 98.56 201 ILE A C 1
ATOM 1591 O O . ILE A 1 201 ? 12.475 12.580 3.417 1.00 98.56 201 ILE A O 1
ATOM 1595 N N . ARG A 1 202 ? 11.754 13.404 5.378 1.00 98.31 202 ARG A N 1
ATOM 1596 C CA . ARG A 1 202 ? 12.932 12.982 6.144 1.00 98.31 202 ARG A CA 1
ATOM 1597 C C . ARG A 1 202 ? 13.048 11.458 6.229 1.00 98.31 202 ARG A C 1
ATOM 1599 O O . ARG A 1 202 ? 14.154 10.936 6.142 1.00 98.31 202 ARG A O 1
ATOM 1606 N N . ALA A 1 203 ? 11.935 10.750 6.401 1.00 98.31 203 ALA A N 1
ATOM 1607 C CA . ALA A 1 203 ? 11.923 9.294 6.412 1.00 98.31 203 ALA A CA 1
ATOM 1608 C C . ALA A 1 203 ? 12.312 8.728 5.037 1.00 98.31 203 ALA A C 1
ATOM 1610 O O . ALA A 1 203 ? 13.161 7.847 4.974 1.00 98.31 203 ALA A O 1
ATOM 1611 N N . ILE A 1 204 ? 11.813 9.300 3.933 1.00 98.00 204 ILE A N 1
ATOM 1612 C CA . ILE A 1 204 ? 12.221 8.915 2.572 1.00 98.00 204 ILE A CA 1
ATOM 1613 C C . ILE A 1 204 ? 13.733 9.116 2.411 1.00 98.00 204 ILE A C 1
ATOM 1615 O O . ILE A 1 204 ? 14.432 8.227 1.928 1.00 98.00 204 ILE A O 1
ATOM 1619 N N . ASP A 1 205 ? 14.256 10.256 2.868 1.00 97.12 205 ASP A N 1
ATOM 1620 C CA . ASP A 1 205 ? 15.686 10.581 2.824 1.00 97.12 205 ASP A CA 1
ATOM 1621 C C . ASP A 1 205 ? 16.560 9.564 3.582 1.00 97.12 205 ASP A C 1
ATOM 1623 O O . ASP A 1 205 ? 17.656 9.227 3.118 1.00 97.12 205 ASP A O 1
ATOM 1627 N N . ALA A 1 206 ? 16.056 9.042 4.703 1.00 96.50 206 ALA A N 1
ATOM 1628 C CA . ALA A 1 206 ? 16.725 8.031 5.516 1.00 96.50 206 ALA A CA 1
ATOM 1629 C C . ALA A 1 206 ? 16.598 6.602 4.954 1.00 96.50 206 ALA A C 1
ATOM 1631 O O . ALA A 1 206 ? 17.504 5.792 5.150 1.00 96.50 206 ALA A O 1
ATOM 1632 N N . THR A 1 207 ? 15.496 6.285 4.271 1.00 95.88 207 THR A N 1
ATOM 1633 C CA . THR A 1 207 ? 15.178 4.920 3.822 1.00 95.88 207 THR A CA 1
ATOM 1634 C C . THR A 1 207 ? 15.635 4.630 2.391 1.00 95.88 207 THR A C 1
ATOM 1636 O O . THR A 1 207 ? 16.002 3.494 2.091 1.00 95.88 207 THR A O 1
ATOM 1639 N N . VAL A 1 208 ? 15.636 5.622 1.492 1.00 96.69 208 VAL A N 1
ATOM 1640 C CA . VAL A 1 208 ? 16.076 5.424 0.101 1.00 96.69 208 VAL A CA 1
ATOM 1641 C C . VAL A 1 208 ? 17.562 5.076 0.059 1.00 96.69 208 VAL A C 1
ATOM 1643 O O . VAL A 1 208 ? 18.416 5.775 0.613 1.00 96.69 208 VAL A O 1
ATOM 1646 N N . CYS A 1 209 ? 17.890 4.000 -0.656 1.00 96.31 209 CYS A N 1
ATOM 1647 C CA . CYS A 1 209 ? 19.261 3.548 -0.804 1.00 96.31 209 CYS A CA 1
ATOM 1648 C C . CYS A 1 209 ? 20.101 4.589 -1.561 1.00 96.31 209 CYS A C 1
ATOM 1650 O O . CYS A 1 209 ? 19.770 4.994 -2.675 1.00 96.31 209 CYS A O 1
ATOM 1652 N N . ARG A 1 210 ? 21.207 5.023 -0.946 1.00 95.75 210 ARG A N 1
ATOM 1653 C CA . ARG A 1 210 ? 22.138 6.014 -1.519 1.00 95.75 210 ARG A CA 1
ATOM 1654 C C . ARG A 1 210 ? 23.188 5.410 -2.437 1.00 95.75 210 ARG A C 1
ATOM 1656 O O . ARG A 1 210 ? 23.771 6.129 -3.241 1.00 95.75 210 ARG A O 1
ATOM 1663 N N . ASP A 1 211 ? 23.442 4.114 -2.296 1.00 96.25 211 ASP A N 1
ATOM 1664 C CA . ASP A 1 211 ? 24.359 3.391 -3.165 1.00 96.25 211 ASP A CA 1
ATOM 1665 C C . ASP A 1 211 ? 23.613 2.929 -4.419 1.00 96.25 211 ASP A C 1
ATOM 1667 O O . ASP A 1 211 ? 22.989 1.868 -4.454 1.00 96.25 211 ASP A O 1
ATOM 1671 N N . THR A 1 212 ? 23.675 3.761 -5.456 1.00 95.00 212 THR A N 1
ATOM 1672 C CA . THR A 1 212 ? 22.964 3.545 -6.721 1.00 95.00 212 THR A CA 1
ATOM 1673 C C . THR A 1 212 ? 23.472 2.330 -7.494 1.00 95.00 212 THR A C 1
ATOM 1675 O O . THR A 1 212 ? 22.773 1.828 -8.371 1.00 95.00 212 THR A O 1
ATOM 1678 N N . THR A 1 213 ? 24.653 1.799 -7.155 1.00 93.12 213 THR A N 1
ATOM 1679 C CA . THR A 1 213 ? 25.175 0.581 -7.793 1.00 93.12 213 THR A CA 1
ATOM 1680 C C . THR A 1 213 ? 24.335 -0.652 -7.457 1.00 93.12 213 THR A C 1
ATOM 1682 O O . THR A 1 213 ? 24.284 -1.592 -8.248 1.00 93.12 213 THR A O 1
ATOM 1685 N N . ARG A 1 214 ? 23.601 -0.614 -6.336 1.00 93.62 214 ARG A N 1
ATOM 1686 C CA . ARG A 1 214 ? 22.750 -1.709 -5.852 1.00 93.62 214 ARG A CA 1
ATOM 1687 C C . ARG A 1 214 ? 21.380 -1.766 -6.529 1.00 93.62 214 ARG A C 1
ATOM 1689 O O . ARG A 1 214 ? 20.719 -2.798 -6.461 1.00 93.62 214 ARG A O 1
ATOM 1696 N N . TYR A 1 215 ? 20.963 -0.703 -7.226 1.00 92.25 215 TYR A N 1
ATOM 1697 C CA . TYR A 1 215 ? 19.622 -0.590 -7.829 1.00 92.25 215 TYR A CA 1
ATOM 1698 C C . TYR A 1 215 ? 19.326 -1.680 -8.872 1.00 92.25 215 TYR A C 1
ATOM 1700 O O . TYR A 1 215 ? 18.168 -1.983 -9.145 1.00 92.25 215 TYR A O 1
ATOM 1708 N N . SER A 1 216 ? 20.362 -2.281 -9.467 1.00 86.88 216 SER A N 1
ATOM 1709 C CA . SER A 1 216 ? 20.211 -3.350 -10.467 1.00 86.88 216 SER A CA 1
ATOM 1710 C C . SER A 1 216 ? 20.443 -4.759 -9.926 1.00 86.88 216 SER A C 1
ATOM 1712 O O . SER A 1 216 ? 20.256 -5.714 -10.674 1.00 86.88 216 SER A O 1
ATOM 1714 N N . THR A 1 217 ? 20.891 -4.905 -8.677 1.00 86.88 217 THR A N 1
ATOM 1715 C CA . THR A 1 217 ? 21.428 -6.179 -8.172 1.00 86.88 217 THR A CA 1
ATOM 1716 C C . THR A 1 217 ? 20.807 -6.644 -6.865 1.00 86.88 217 THR A C 1
ATOM 1718 O O . THR A 1 217 ? 20.934 -7.819 -6.539 1.00 86.88 217 THR A O 1
ATOM 1721 N N . GLU A 1 218 ? 20.166 -5.758 -6.103 1.00 90.81 218 GLU A N 1
ATOM 1722 C CA . GLU A 1 218 ? 19.675 -6.068 -4.761 1.00 90.81 218 GLU A CA 1
ATOM 1723 C C . GLU A 1 218 ? 18.262 -5.529 -4.524 1.00 90.81 218 GLU A C 1
ATOM 1725 O O . GLU A 1 218 ? 17.822 -4.560 -5.146 1.00 90.81 218 GLU A O 1
ATOM 1730 N N . TYR A 1 219 ? 17.549 -6.154 -3.587 1.00 89.12 219 TYR A N 1
ATOM 1731 C CA . TYR A 1 219 ? 16.276 -5.655 -3.079 1.00 89.12 219 TYR A CA 1
ATOM 1732 C C . TYR A 1 219 ? 16.518 -4.481 -2.120 1.00 89.12 219 TYR A C 1
ATOM 1734 O O . TYR A 1 219 ? 16.816 -4.662 -0.939 1.00 89.12 219 TYR A O 1
ATOM 1742 N N . VAL A 1 220 ? 16.456 -3.261 -2.657 1.00 93.88 220 VAL A N 1
ATOM 1743 C CA . VAL A 1 220 ? 16.651 -2.009 -1.916 1.00 93.88 220 VAL A CA 1
ATOM 1744 C C . VAL A 1 220 ? 15.532 -1.019 -2.218 1.00 93.88 220 VAL A C 1
ATOM 1746 O O . VAL A 1 220 ? 15.002 -0.994 -3.327 1.00 93.88 220 VAL A O 1
ATOM 1749 N N . THR A 1 221 ? 15.208 -0.152 -1.257 1.00 95.31 221 THR A N 1
ATOM 1750 C CA . THR A 1 221 ? 14.241 0.931 -1.469 1.00 95.31 221 THR A CA 1
ATOM 1751 C C . THR A 1 221 ? 14.813 1.966 -2.436 1.00 95.31 221 THR A C 1
ATOM 1753 O O . THR A 1 221 ? 15.794 2.649 -2.122 1.00 95.31 221 THR A O 1
ATOM 1756 N N . MET A 1 222 ? 14.197 2.089 -3.608 1.00 95.12 222 MET A N 1
ATOM 1757 C CA . MET A 1 222 ? 14.585 3.036 -4.655 1.00 95.12 222 MET A CA 1
ATOM 1758 C C . MET A 1 222 ? 13.667 4.270 -4.636 1.00 95.12 222 MET A C 1
ATOM 1760 O O . MET A 1 222 ? 12.572 4.217 -4.075 1.00 95.12 222 MET A O 1
ATOM 1764 N N . PRO A 1 223 ? 14.064 5.396 -5.254 1.00 95.88 223 PRO A N 1
ATOM 1765 C CA . PRO A 1 223 ? 13.193 6.564 -5.387 1.00 95.88 223 PRO A CA 1
ATOM 1766 C C . PRO A 1 223 ? 11.837 6.250 -6.039 1.00 95.88 223 PRO A C 1
ATOM 1768 O O . PRO A 1 223 ? 10.820 6.793 -5.606 1.00 95.88 223 PRO A O 1
ATOM 1771 N N . SER A 1 224 ? 11.801 5.346 -7.025 1.00 93.50 224 SER A N 1
ATOM 1772 C CA . SER A 1 224 ? 10.566 4.883 -7.680 1.00 93.50 224 SER A CA 1
ATOM 1773 C C . SER A 1 224 ? 9.548 4.223 -6.741 1.00 93.50 224 SER A C 1
ATOM 1775 O O . SER A 1 224 ? 8.366 4.177 -7.080 1.00 93.50 224 SER A O 1
ATOM 1777 N N . THR A 1 225 ? 9.952 3.787 -5.540 1.00 94.25 225 THR A N 1
ATOM 1778 C CA . THR A 1 225 ? 9.019 3.322 -4.500 1.00 94.25 225 THR A CA 1
ATOM 1779 C C . THR A 1 225 ? 8.051 4.434 -4.069 1.00 94.25 225 THR A C 1
ATOM 1781 O O . THR A 1 225 ? 6.879 4.155 -3.826 1.00 94.25 225 THR A O 1
ATOM 1784 N N . PHE A 1 226 ? 8.514 5.690 -4.012 1.00 96.00 226 PHE A N 1
ATOM 1785 C CA . PHE A 1 226 ? 7.742 6.826 -3.483 1.00 96.00 226 PHE A CA 1
ATOM 1786 C C . PHE A 1 226 ? 7.332 7.844 -4.551 1.00 96.00 226 PHE A C 1
ATOM 1788 O O . PHE A 1 226 ? 6.279 8.470 -4.442 1.00 96.00 226 PHE A O 1
ATOM 1795 N N . PHE A 1 227 ? 8.151 8.041 -5.585 1.00 94.44 227 PHE A N 1
ATOM 1796 C CA . PHE A 1 227 ? 7.941 9.103 -6.569 1.00 94.44 227 PHE A CA 1
ATOM 1797 C C . PHE A 1 227 ? 7.380 8.545 -7.873 1.00 94.44 227 PHE A C 1
ATOM 1799 O O . PHE A 1 227 ? 8.119 8.136 -8.766 1.00 94.44 227 PHE A O 1
ATOM 1806 N N . ARG A 1 228 ? 6.049 8.562 -7.981 1.00 84.69 228 ARG A N 1
ATOM 1807 C CA . ARG A 1 228 ? 5.306 8.100 -9.169 1.00 84.69 228 ARG A CA 1
ATOM 1808 C C . ARG A 1 228 ? 4.865 9.237 -10.094 1.00 84.69 228 ARG A C 1
ATOM 1810 O O . ARG A 1 228 ? 4.519 8.998 -11.244 1.00 84.69 228 ARG A O 1
ATOM 1817 N N . SER A 1 229 ? 4.909 10.473 -9.598 1.00 85.81 229 SER A N 1
ATOM 1818 C CA . SER A 1 229 ? 4.622 11.697 -10.347 1.00 85.81 229 SER A CA 1
ATOM 1819 C C . SER A 1 229 ? 5.583 12.811 -9.936 1.00 85.81 229 SER A C 1
ATOM 1821 O O . SER A 1 229 ? 6.022 12.875 -8.784 1.00 85.81 229 SER A O 1
ATOM 1823 N N . ALA A 1 230 ? 5.875 13.714 -10.875 1.00 88.94 230 ALA A N 1
ATOM 1824 C CA . ALA A 1 230 ? 6.616 14.946 -10.613 1.00 88.94 230 ALA A CA 1
ATOM 1825 C C . ALA A 1 230 ? 5.860 15.910 -9.677 1.00 88.94 230 ALA A C 1
ATOM 1827 O O . ALA A 1 230 ? 6.484 16.779 -9.074 1.00 88.94 230 ALA A O 1
ATOM 1828 N N . ASP A 1 231 ? 4.548 15.721 -9.519 1.00 90.56 231 ASP A N 1
ATOM 1829 C CA . ASP A 1 231 ? 3.694 16.532 -8.646 1.00 90.56 231 ASP A CA 1
ATOM 1830 C C . ASP A 1 231 ? 3.609 15.982 -7.212 1.00 90.56 231 ASP A C 1
ATOM 1832 O O . ASP A 1 231 ? 2.835 16.488 -6.400 1.00 90.56 231 ASP A O 1
ATOM 1836 N N . SER A 1 232 ? 4.388 14.941 -6.882 1.00 94.50 232 SER A N 1
ATOM 1837 C CA . SER A 1 232 ? 4.388 14.365 -5.536 1.00 94.50 232 SER A CA 1
ATOM 1838 C C . SER A 1 232 ? 4.683 15.446 -4.489 1.00 94.50 232 SER A C 1
ATOM 1840 O O . SER A 1 232 ? 5.714 16.125 -4.578 1.00 94.50 232 SER A O 1
ATOM 1842 N N . PRO A 1 233 ? 3.849 15.579 -3.440 1.00 95.88 233 PRO A N 1
ATOM 1843 C CA . PRO A 1 233 ? 4.086 16.561 -2.394 1.00 95.88 233 PRO A CA 1
ATOM 1844 C C . PRO A 1 233 ? 5.372 16.256 -1.625 1.00 95.88 233 PRO A C 1
ATOM 1846 O O . PRO A 1 233 ? 5.903 17.151 -0.981 1.00 95.88 233 PRO A O 1
ATOM 1849 N N . PHE A 1 234 ? 5.911 15.040 -1.690 1.00 97.50 234 PHE A N 1
ATOM 1850 C CA . PHE A 1 234 ? 7.136 14.654 -0.987 1.00 97.50 234 PHE A CA 1
ATOM 1851 C C . PHE A 1 234 ? 8.401 14.850 -1.834 1.00 97.50 234 PHE A C 1
ATOM 1853 O O . PHE A 1 234 ? 9.515 14.698 -1.328 1.00 97.50 234 PHE A O 1
ATOM 1860 N N . LEU A 1 235 ? 8.259 15.196 -3.118 1.00 96.75 235 LEU A N 1
ATOM 1861 C CA . LEU A 1 235 ? 9.394 15.380 -4.012 1.00 96.75 235 LEU A CA 1
ATOM 1862 C C . LEU A 1 235 ? 10.104 16.708 -3.724 1.00 96.75 235 LEU A C 1
ATOM 1864 O O . LEU A 1 235 ? 9.572 17.797 -3.935 1.00 96.75 235 LEU A O 1
ATOM 1868 N N . VAL A 1 236 ? 11.351 16.611 -3.267 1.00 96.19 236 VAL A N 1
ATOM 1869 C CA . VAL A 1 236 ? 12.263 17.745 -3.076 1.00 96.19 236 VAL A CA 1
ATOM 1870 C C . VAL A 1 236 ? 13.516 17.581 -3.935 1.00 96.19 236 VAL A C 1
ATOM 1872 O O . VAL A 1 236 ? 13.917 16.470 -4.280 1.00 96.19 236 VAL A O 1
ATOM 1875 N N . ALA A 1 237 ? 14.164 18.700 -4.272 1.00 95.56 237 ALA A N 1
ATOM 1876 C CA . ALA A 1 237 ? 15.263 18.740 -5.242 1.00 95.56 237 ALA A CA 1
ATOM 1877 C C . ALA A 1 237 ? 16.444 17.804 -4.912 1.00 95.56 237 ALA A C 1
ATOM 1879 O O . ALA A 1 237 ? 17.131 17.343 -5.824 1.00 95.56 237 ALA A O 1
ATOM 1880 N N . SER A 1 238 ? 16.675 17.494 -3.632 1.00 95.69 238 SER A N 1
ATOM 1881 C CA . SER A 1 238 ? 17.739 16.581 -3.193 1.00 95.69 238 SER A CA 1
ATOM 1882 C C . SER A 1 238 ? 17.564 15.142 -3.691 1.00 95.69 238 SER A C 1
ATOM 1884 O O . SER A 1 238 ? 18.553 14.413 -3.748 1.00 95.69 238 SER A O 1
ATOM 1886 N N . PHE A 1 239 ? 16.355 14.731 -4.090 1.00 97.06 239 PHE A N 1
ATOM 1887 C CA . PHE A 1 239 ? 16.102 13.391 -4.628 1.00 97.06 239 PHE A CA 1
ATOM 1888 C C . PHE A 1 239 ? 16.399 13.257 -6.123 1.00 97.06 239 PHE A C 1
ATOM 1890 O O . PHE A 1 239 ? 16.580 12.138 -6.600 1.00 97.06 239 PHE A O 1
ATOM 1897 N N . MET A 1 240 ? 16.521 14.364 -6.864 1.00 96.38 240 MET A N 1
ATOM 1898 C CA . MET A 1 240 ? 16.684 14.326 -8.323 1.00 96.38 240 MET A CA 1
ATOM 1899 C C . MET 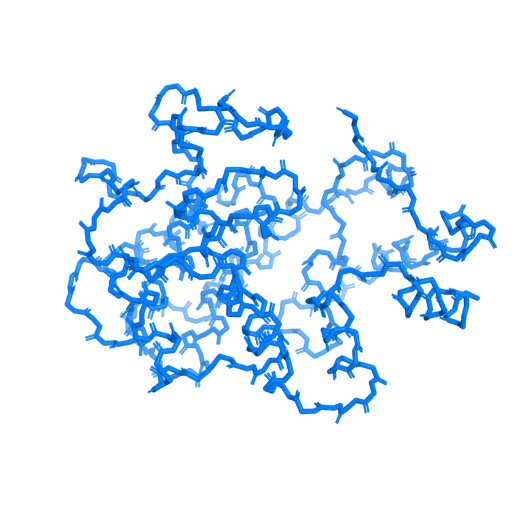A 1 240 ? 17.893 13.506 -8.804 1.00 96.38 240 MET A C 1
ATOM 1901 O O . MET A 1 240 ? 17.723 12.737 -9.749 1.00 96.38 240 MET A O 1
ATOM 1905 N N . PRO A 1 241 ? 19.087 13.579 -8.175 1.00 97.06 241 PRO A N 1
ATOM 1906 C CA . PRO A 1 241 ? 20.211 12.735 -8.582 1.00 97.06 241 PRO A CA 1
ATOM 1907 C C . PRO A 1 241 ? 19.942 11.234 -8.408 1.00 97.06 241 PRO A C 1
ATOM 1909 O O . PRO A 1 241 ? 20.386 10.438 -9.228 1.00 97.06 241 PRO A O 1
ATOM 1912 N N . LEU A 1 242 ? 19.202 10.844 -7.363 1.00 97.06 242 LEU A N 1
ATOM 1913 C CA . LEU A 1 242 ? 18.857 9.441 -7.121 1.00 97.06 242 LEU A CA 1
ATOM 1914 C C . LEU A 1 242 ? 17.785 8.958 -8.097 1.00 97.06 242 LEU A C 1
ATOM 1916 O O . LEU A 1 242 ? 17.908 7.860 -8.625 1.00 97.06 242 LEU A O 1
ATOM 1920 N N . ILE A 1 243 ? 16.770 9.783 -8.375 1.00 96.69 243 ILE A N 1
ATOM 1921 C CA . ILE A 1 243 ? 15.741 9.483 -9.383 1.00 96.69 243 ILE A CA 1
ATOM 1922 C C . ILE A 1 243 ? 16.392 9.283 -10.753 1.00 96.69 243 ILE A C 1
ATOM 1924 O O . ILE A 1 243 ? 16.072 8.331 -11.458 1.00 96.69 243 ILE A O 1
ATOM 1928 N N . GLN A 1 244 ? 17.341 10.148 -11.119 1.00 96.12 244 GLN A N 1
ATOM 1929 C CA . GLN A 1 244 ? 18.073 10.011 -12.373 1.00 96.12 244 GLN A CA 1
ATOM 1930 C C . GLN A 1 244 ? 18.858 8.691 -12.425 1.00 96.12 244 GLN A C 1
ATOM 1932 O O . GLN A 1 244 ? 18.801 7.993 -13.433 1.00 96.12 244 GLN A O 1
ATOM 1937 N N . ALA A 1 245 ? 19.528 8.316 -11.332 1.00 96.06 245 ALA A N 1
ATOM 1938 C CA . ALA A 1 245 ? 20.249 7.050 -11.253 1.00 96.06 245 ALA A CA 1
ATOM 1939 C C . ALA A 1 245 ? 19.318 5.823 -11.333 1.00 96.06 245 ALA A C 1
ATOM 1941 O O . ALA A 1 245 ? 19.660 4.846 -11.992 1.00 96.06 245 ALA A O 1
ATOM 1942 N N . ASP A 1 246 ? 18.139 5.880 -10.706 1.00 94.62 246 ASP A N 1
ATOM 1943 C CA . ASP A 1 246 ? 17.097 4.848 -10.806 1.00 94.62 246 ASP A CA 1
ATOM 1944 C C . ASP A 1 246 ? 16.662 4.648 -12.268 1.00 94.62 246 ASP A C 1
ATOM 1946 O O . ASP A 1 246 ? 16.792 3.554 -12.824 1.00 94.62 246 ASP A O 1
ATOM 1950 N N . LEU A 1 247 ? 16.296 5.739 -12.950 1.00 93.31 247 LEU A N 1
ATOM 1951 C CA . LEU A 1 247 ? 15.901 5.725 -14.363 1.00 93.31 247 LEU A CA 1
ATOM 1952 C C . LEU A 1 247 ? 17.004 5.199 -15.295 1.00 93.31 247 LEU A C 1
ATOM 1954 O O . LEU A 1 247 ? 16.716 4.475 -16.251 1.00 93.31 247 LEU A O 1
ATOM 1958 N N . GLU A 1 248 ? 18.266 5.537 -15.023 1.00 94.31 248 GLU A N 1
ATOM 1959 C CA . GLU A 1 248 ? 19.422 5.081 -15.803 1.00 94.31 248 GLU A CA 1
ATOM 1960 C C . GLU A 1 248 ? 19.673 3.571 -15.691 1.00 94.31 248 GLU A C 1
ATOM 1962 O O . GLU A 1 248 ? 20.309 2.997 -16.578 1.00 94.31 248 GLU A O 1
ATOM 1967 N N . THR A 1 249 ? 19.140 2.903 -14.660 1.00 91.06 249 THR A N 1
ATOM 1968 C CA . THR A 1 249 ? 19.276 1.445 -14.504 1.00 91.06 249 THR A CA 1
ATOM 1969 C C . THR A 1 249 ? 18.327 0.653 -15.406 1.00 91.06 249 THR A C 1
ATOM 1971 O O . THR A 1 249 ? 18.636 -0.477 -15.795 1.00 91.06 249 THR A O 1
ATOM 1974 N N . LEU A 1 250 ? 17.192 1.240 -15.801 1.00 89.94 250 LEU A N 1
ATOM 1975 C CA . LEU A 1 250 ? 16.120 0.544 -16.520 1.00 89.94 250 LEU A CA 1
ATOM 1976 C C . LEU A 1 250 ? 16.558 -0.110 -17.848 1.00 89.94 250 LEU A C 1
ATOM 1978 O O . LEU A 1 250 ? 16.208 -1.272 -18.061 1.00 89.94 250 LEU A O 1
ATOM 1982 N N . PRO A 1 251 ? 17.340 0.542 -18.742 1.00 89.94 251 PRO A N 1
ATOM 1983 C CA . PRO A 1 251 ? 17.772 -0.101 -19.983 1.00 89.94 251 PRO A CA 1
ATOM 1984 C C . PRO A 1 251 ? 18.649 -1.331 -19.760 1.00 89.94 251 PRO A C 1
ATOM 1986 O O . PRO A 1 251 ? 18.586 -2.262 -20.556 1.00 89.94 251 PRO A O 1
ATOM 1989 N N . ALA A 1 252 ? 19.480 -1.321 -18.715 1.00 87.00 252 ALA A N 1
ATOM 1990 C CA . ALA A 1 252 ? 20.409 -2.410 -18.429 1.00 87.00 252 ALA A CA 1
ATOM 1991 C C . ALA A 1 252 ? 19.720 -3.611 -17.765 1.00 87.00 252 ALA A C 1
ATOM 1993 O O . ALA A 1 252 ? 20.200 -4.734 -17.899 1.00 87.00 252 ALA A O 1
ATOM 1994 N N . ARG A 1 253 ? 18.608 -3.374 -17.059 1.00 89.19 253 ARG A N 1
ATOM 1995 C CA . ARG A 1 253 ? 17.836 -4.402 -16.346 1.00 89.19 253 ARG A CA 1
ATOM 1996 C C . ARG A 1 253 ? 16.761 -5.070 -17.201 1.00 89.19 253 ARG A C 1
ATOM 1998 O O . ARG A 1 253 ? 16.309 -6.151 -16.844 1.00 89.19 253 ARG A O 1
ATOM 2005 N N . GLN A 1 254 ? 16.329 -4.430 -18.290 1.00 92.94 254 GLN A N 1
ATOM 2006 C CA . GLN A 1 254 ? 15.282 -4.985 -19.142 1.00 92.94 254 GLN A CA 1
ATOM 2007 C C . GLN A 1 254 ? 15.793 -6.220 -19.897 1.00 92.94 254 GLN A C 1
ATOM 2009 O O . GLN A 1 254 ? 16.768 -6.151 -20.650 1.00 92.94 254 GLN A O 1
ATOM 2014 N N . THR A 1 255 ? 15.101 -7.343 -19.736 1.00 93.38 255 THR A N 1
ATOM 2015 C CA . THR A 1 255 ? 15.400 -8.601 -20.424 1.00 93.38 255 THR A CA 1
ATOM 2016 C C . THR A 1 255 ? 14.966 -8.549 -21.900 1.00 93.38 255 THR A C 1
ATOM 2018 O O . THR A 1 255 ? 14.171 -7.689 -22.293 1.00 93.38 255 THR A O 1
ATOM 2021 N N . PRO A 1 256 ? 15.473 -9.444 -22.778 1.00 94.31 256 PRO A N 1
ATOM 2022 C CA . PRO A 1 256 ? 15.161 -9.406 -24.213 1.00 94.31 256 PRO A CA 1
ATOM 2023 C C . PRO A 1 256 ? 13.672 -9.539 -24.577 1.00 94.31 256 PRO A C 1
ATOM 2025 O O . PRO A 1 256 ? 13.264 -9.064 -25.638 1.00 94.31 256 PRO A O 1
ATOM 2028 N N . ASP A 1 257 ? 12.866 -10.173 -23.726 1.00 94.44 257 ASP A N 1
ATOM 2029 C CA . ASP A 1 257 ? 11.405 -10.278 -23.862 1.00 94.44 257 ASP A CA 1
ATOM 2030 C C . ASP A 1 257 ? 10.658 -9.008 -23.411 1.00 94.44 257 ASP A C 1
ATOM 2032 O O . ASP A 1 257 ? 9.460 -8.877 -23.650 1.00 94.44 257 ASP A O 1
ATOM 2036 N N . GLY A 1 258 ? 11.368 -8.037 -22.833 1.00 94.50 258 GLY A N 1
ATOM 2037 C CA . GLY A 1 258 ? 10.828 -6.769 -22.358 1.00 94.50 258 GLY A CA 1
ATOM 2038 C C . GLY A 1 258 ? 10.513 -6.729 -20.864 1.00 94.50 258 GLY A C 1
ATOM 2039 O O . GLY A 1 258 ? 10.159 -5.649 -20.382 1.00 94.50 258 GLY A O 1
ATOM 2040 N N . GLY A 1 259 ? 10.663 -7.850 -20.155 1.00 93.38 259 GLY A N 1
ATOM 2041 C CA . GLY A 1 259 ? 10.457 -7.961 -18.715 1.00 93.38 259 GLY A CA 1
ATOM 2042 C C . GLY A 1 259 ? 11.627 -7.446 -17.874 1.00 93.38 259 GLY A C 1
ATOM 2043 O O . GLY A 1 259 ? 12.572 -6.832 -18.375 1.00 93.38 259 GLY A O 1
ATOM 2044 N N . PHE A 1 260 ? 11.531 -7.689 -16.570 1.00 91.12 260 PHE A N 1
ATOM 2045 C CA . PHE A 1 260 ? 12.562 -7.399 -15.577 1.00 91.12 260 PHE A CA 1
ATOM 2046 C C . PHE A 1 260 ? 12.609 -8.559 -14.580 1.00 91.12 260 PHE A C 1
ATOM 2048 O O . PHE A 1 260 ? 11.558 -9.020 -14.135 1.00 91.12 260 PHE A O 1
ATOM 2055 N N . ASP A 1 261 ? 13.810 -9.008 -14.219 1.00 89.00 261 ASP A N 1
ATOM 2056 C CA . ASP A 1 261 ? 13.983 -10.014 -13.170 1.00 89.00 261 ASP A CA 1
ATOM 2057 C C . ASP A 1 261 ? 13.717 -9.424 -11.775 1.00 89.00 261 ASP A C 1
ATOM 2059 O O . ASP A 1 261 ? 13.905 -8.226 -11.527 1.00 89.00 261 ASP A O 1
ATOM 2063 N N . ILE A 1 262 ? 13.305 -10.290 -10.847 1.00 84.50 262 ILE A N 1
ATOM 2064 C CA . ILE A 1 262 ? 13.186 -9.950 -9.426 1.00 84.50 262 ILE A CA 1
ATOM 2065 C C . ILE A 1 262 ? 14.572 -9.886 -8.771 1.00 84.50 262 ILE A C 1
ATOM 2067 O O . ILE A 1 262 ? 15.489 -10.618 -9.138 1.00 84.50 262 ILE A O 1
ATOM 2071 N N . SER A 1 263 ? 14.734 -9.003 -7.787 1.00 78.50 263 SER A N 1
ATOM 2072 C CA . SER A 1 263 ? 16.013 -8.765 -7.098 1.00 78.50 263 SER A CA 1
ATOM 2073 C C . SER A 1 263 ? 16.193 -9.579 -5.810 1.00 78.50 263 SER A C 1
ATOM 2075 O O . SER A 1 263 ? 17.077 -9.286 -5.003 1.00 78.50 263 SER A O 1
ATOM 2077 N N . TRP A 1 264 ? 15.360 -10.601 -5.617 1.00 73.56 264 TRP A N 1
ATOM 2078 C CA . TRP A 1 264 ? 15.357 -11.500 -4.467 1.00 73.56 264 TRP A CA 1
ATOM 2079 C C . TRP A 1 264 ? 15.075 -12.942 -4.917 1.00 73.56 264 TRP A C 1
ATOM 2081 O O . TRP A 1 264 ? 14.599 -13.160 -6.032 1.00 73.56 264 TRP A O 1
ATOM 2091 N N . GLN A 1 265 ? 15.427 -13.921 -4.079 1.00 58.94 265 GLN A N 1
ATOM 2092 C CA . GLN A 1 265 ? 15.257 -15.359 -4.327 1.00 58.94 265 GLN A CA 1
ATOM 2093 C C . GLN A 1 265 ? 14.641 -16.045 -3.116 1.00 58.94 265 GLN A C 1
ATOM 2095 O O . GLN A 1 265 ? 15.009 -15.645 -1.987 1.00 58.94 265 GLN A O 1
#

InterPro domains:
  IPR008930 Terpenoid cyclases/protein prenyltransferase alpha-alpha toroid [SSF48239] (30-171)

Foldseek 3Di:
DVVLQLLCCVVPNQQQSVLLCCLVPVVDDLVSNVVSQVVQQDPQLAGACCCVVQFRGSDGAPQSRLVSQVSCVSSVNDDLPDPSNVSSLSNVVVCVQADPVVRARAPADCRRVVDRHDPLNHQDDSRHDQRVPVLQSLLSCVLNVHDDCSLVVNLVSLVCLLPPNHPALRNLVNLLNSLVSCVVSVPDDSDDNVSSLVSSLVNCVVQADPPLVCLQAAPGHAPVSQPPDPPRSSDDPVCVVRVVSNVVCQVVQQDPSRDGDDNDD

Radius of gyration: 18.26 Å; chains: 1; bounding box: 45×44×50 Å

Secondary structure (DSSP, 8-state):
-HHHHHHHHHHH--HHHHHHHHHHHH---THHHHHHHGGGB-TTS-B-TT-STTB---S-BHHHHHHHHHHHHHTT---TTSHHHHHHHHHHHTTTTEETTTTEE-SS-GGGGGS-B-GGGS--TT--BTTBTHHHHHHHHHHTT-SSSHHHHHHHHHHHHHHH--SSHHHHHHHHHHHHHHHHTT--SSS-HHHHHHHHHHHHHHHS-S-GGGGGTS----GGGT-SSTT-TT--GGGHHHHHHHHHHHHHHB-TTS-B--S--

pLDDT: mean 95.2, std 4.75, range [58.94, 98.88]